Protein AF-A0A836RKN3-F1 (afdb_monomer)

Foldseek 3Di:
DDDDPPPDDPVVVVVVVVVVVVVVCVVVVVVVVVVVVVVVVVVVVVVVVVVVVLQVQVCVVPVDGDPDVVVSVVSVVPPPVVVVVVVQVVLLVVLLVVLVVLCVLLLNVLLLLLLVLLVVLLVLLVVCLVLCPVPVVLNVLSVVLSVLSVCLCPPPVFVLSVQLNVLSVVSVVLSVCVVVDRSVVSNVSNVVSSVSNVVSVVVGPLVVSVVSLVVSLVSLVVSLVVCCPDPVVVVDPSSVSNNVSSVSNVVSSVSNVVDDPVVSVD

Solvent-accessible surface area (backbone atoms only — not comparable to full-atom values): 14639 Å² total; per-residue (Å²): 142,81,88,79,79,78,79,72,57,67,67,58,57,53,52,52,51,53,50,50,53,53,54,50,48,68,58,45,52,61,53,53,50,53,51,50,54,49,50,52,53,51,49,51,51,52,50,51,51,52,50,51,54,41,45,55,53,42,25,74,76,68,77,46,81,79,90,52,70,66,57,44,52,46,53,58,70,66,31,63,66,59,56,49,50,51,49,51,53,50,52,49,52,50,50,50,50,52,55,50,54,59,57,59,35,68,63,56,38,26,55,46,42,32,54,54,26,52,51,49,42,41,50,51,49,58,72,42,45,75,73,28,70,86,38,61,73,58,37,54,52,45,53,53,50,33,51,53,51,52,49,61,61,68,26,84,90,44,51,36,49,39,49,33,50,53,37,50,49,53,45,50,52,46,61,76,48,47,84,82,44,57,66,68,58,45,50,53,49,49,49,54,34,50,54,55,27,59,74,28,55,84,69,38,64,58,68,62,52,49,56,59,43,50,60,52,52,52,52,49,54,52,50,28,56,51,39,63,71,39,79,52,52,82,80,41,67,58,33,60,53,42,49,52,29,49,51,48,28,55,50,22,54,63,48,47,77,74,56,58,68,82,69,76,75,111

Radius of gyration: 33.21 Å; Cα contacts (8 Å, |Δi|>4): 178; chains: 1; bounding box: 82×81×74 Å

Secondary structure (DSSP, 8-state):
---------HHHHHHHHHHHHHHHHHHHHHHHHHHHHHHHHHHHHHHHHHHHHHHHHHHHHHSS----HHHHHHHHHT-HHHHHHHHHHHHHHHHHHHHHHHHT-HHHHHHHHHHHHHHHHHHHHHHTHHHHTT-HHHHHHHHHHHHHHHHHHT-TTSHHHHHHHHHHHHHHHHHHTGGGS-HHHHHHHHHHHHHHHHHHHTT--HHHHHHHHHHHHHHHHHHHHHHHHSGGGGT--HHHHHHHHHHHHHHHHHHHTT--HHHHT-

pLDDT: mean 86.77, std 11.67, range [34.78, 98.38]

Mean predicted aligned error: 13.17 Å

Sequence (266 aa):
MSKSEGQGSILLKLIIIILVIGLVLVIKIPGDIWQEEKSEVEQARSNMMSIYESERFYFRKHQEFTTDPSELIQAIRQDSTLLKKQEIVNKTRKLNFLIGSFLDVPYLKALNSIDVNMKNIVEDLTTNKRNFKRFEDILNEAEDIKLSVNSLIGSSEFPNYTFVALYTDSLKILHRNLGDYTLQLAASRAKWLADTVLSALGDVNIKGLEEAWKTLSQRLGIFVKRVNRSELVNVSSVGDRVKDFKQKVDKAFANISKLNIDQELK

Nearest PDB structures (foldseek):
  3kbu-assembly1_A  TM=1.649E-01  e=1.282E+00  Homo sapiens
  7sqc-assembly1_1X  TM=1.674E-01  e=1.906E+00  Chlamydomonas reinhardtii
  7o3v-assembly1_H  TM=2.297E-01  e=8.039E+00  Escherichia coli
  3ja6-assembly1_I  TM=1.518E-01  e=3.634E+00  Escherichia coli

Structure (mmCIF, N/CA/C/O backbone):
data_AF-A0A836RKN3-F1
#
_entry.id   AF-A0A836RKN3-F1
#
loop_
_atom_site.group_PDB
_atom_site.id
_atom_site.type_symbol
_atom_site.label_atom_id
_atom_site.label_alt_id
_atom_site.label_comp_id
_atom_site.label_asym_id
_atom_site.label_entity_id
_atom_site.label_seq_id
_atom_site.pdbx_PDB_ins_code
_atom_site.Cartn_x
_atom_site.Cartn_y
_atom_site.Cartn_z
_atom_site.occupancy
_atom_site.B_iso_or_equiv
_atom_site.auth_seq_id
_atom_site.auth_comp_id
_atom_site.auth_asym_id
_atom_site.auth_atom_id
_atom_site.pdbx_PDB_model_num
ATOM 1 N N . MET A 1 1 ? -42.657 63.223 -25.848 1.00 42.94 1 MET A N 1
ATOM 2 C CA . MET A 1 1 ? -42.427 62.097 -26.780 1.00 42.94 1 MET A CA 1
ATOM 3 C C . MET A 1 1 ? -41.587 62.592 -27.945 1.00 42.94 1 MET A C 1
ATOM 5 O O . MET A 1 1 ? -42.083 63.422 -28.683 1.00 42.94 1 MET A O 1
ATOM 9 N N . SER A 1 2 ? -40.351 62.114 -28.099 1.00 34.78 2 SER A N 1
ATOM 10 C CA . SER A 1 2 ? -39.834 61.596 -29.378 1.00 34.78 2 SER A CA 1
ATOM 11 C C . SER A 1 2 ? -38.505 60.895 -29.077 1.00 34.78 2 SER A C 1
ATOM 13 O O . SER A 1 2 ? -37.532 61.545 -28.699 1.00 34.78 2 SER A O 1
ATOM 15 N N . LYS A 1 3 ? -38.498 59.562 -29.151 1.00 43.06 3 LYS A N 1
ATOM 16 C CA . LYS A 1 3 ? -37.275 58.763 -29.236 1.00 43.06 3 LYS A CA 1
ATOM 17 C C . LYS A 1 3 ? -36.826 58.852 -30.695 1.00 43.06 3 LYS A C 1
ATOM 19 O O . LYS A 1 3 ? -37.506 58.283 -31.543 1.00 43.06 3 LYS A O 1
ATOM 24 N N . SER A 1 4 ? -35.748 59.570 -30.998 1.00 45.19 4 SER A N 1
ATOM 25 C CA . SER A 1 4 ? -35.068 59.429 -32.288 1.00 45.19 4 SER A CA 1
ATOM 26 C C . SER A 1 4 ? -33.866 58.506 -32.101 1.00 45.19 4 SER A C 1
ATOM 28 O O . SER A 1 4 ? -32.779 58.907 -31.694 1.00 45.19 4 SER A O 1
ATOM 30 N N . GLU A 1 5 ? -34.085 57.220 -32.358 1.00 44.81 5 GLU A N 1
ATOM 31 C CA . GLU A 1 5 ? -32.996 56.288 -32.624 1.00 44.81 5 GLU A CA 1
ATOM 32 C C . GLU A 1 5 ? -32.330 56.723 -33.933 1.00 44.81 5 GLU A C 1
ATOM 34 O O . GLU A 1 5 ? -32.889 56.570 -35.019 1.00 44.81 5 GLU A O 1
ATOM 39 N N . GLY A 1 6 ? -31.144 57.322 -33.832 1.00 49.44 6 GLY A N 1
ATOM 40 C CA . GLY A 1 6 ? -30.304 57.596 -34.990 1.00 49.44 6 GLY A CA 1
ATOM 41 C C . GLY A 1 6 ? -29.881 56.276 -35.628 1.00 49.44 6 GLY A C 1
ATOM 42 O O . GLY A 1 6 ? -28.996 55.589 -35.117 1.00 49.44 6 GLY A O 1
ATOM 43 N N . GLN A 1 7 ? -30.518 55.910 -36.741 1.00 49.53 7 GLN A N 1
ATOM 44 C CA . GLN A 1 7 ? -30.091 54.808 -37.599 1.00 49.53 7 GLN A CA 1
ATOM 45 C C . GLN A 1 7 ? -28.698 55.123 -38.159 1.00 49.53 7 GLN A C 1
ATOM 47 O O . GLN A 1 7 ? -28.545 55.785 -39.183 1.00 49.53 7 GLN A O 1
ATOM 52 N N . GLY A 1 8 ? -27.655 54.667 -37.464 1.00 52.28 8 GLY A N 1
ATOM 53 C CA . GLY A 1 8 ? -26.294 54.686 -37.989 1.00 52.28 8 GLY A CA 1
ATOM 54 C C . GLY A 1 8 ? -26.238 53.878 -39.284 1.00 52.28 8 GLY A C 1
ATOM 55 O O . GLY A 1 8 ? -26.582 52.695 -39.279 1.00 52.28 8 GLY A O 1
ATOM 56 N N . SER A 1 9 ? -25.827 54.529 -40.377 1.00 67.44 9 SER A N 1
ATOM 57 C CA . SER A 1 9 ? -25.744 53.946 -41.719 1.00 67.44 9 SER A CA 1
ATOM 58 C C . SER A 1 9 ? -25.056 52.576 -41.690 1.00 67.44 9 SER A C 1
ATOM 60 O O . SER A 1 9 ? -23.900 52.448 -41.275 1.00 67.44 9 SER A O 1
ATOM 62 N N . ILE A 1 10 ? -25.781 51.545 -42.133 1.00 72.44 10 ILE A N 1
ATOM 63 C CA . ILE A 1 10 ? -25.320 50.147 -42.215 1.00 72.44 10 ILE A CA 1
ATOM 64 C C . ILE A 1 10 ? -24.009 50.047 -43.004 1.00 72.44 10 ILE A C 1
ATOM 66 O O . ILE A 1 10 ? -23.127 49.271 -42.641 1.00 72.44 10 ILE A O 1
ATOM 70 N N . LEU A 1 11 ? -23.849 50.894 -44.023 1.00 73.06 11 LEU A N 1
ATOM 71 C CA . LEU A 1 11 ? -22.663 50.941 -44.873 1.00 73.06 11 LEU A CA 1
ATOM 72 C C . LEU A 1 11 ? -21.402 51.352 -44.089 1.00 73.06 11 LEU A C 1
ATOM 74 O O . LEU A 1 11 ? -20.342 50.756 -44.255 1.00 73.06 11 LEU A O 1
ATOM 78 N N . LEU A 1 12 ? -21.533 52.322 -43.177 1.00 74.31 12 LEU A N 1
ATOM 79 C CA . LEU A 1 12 ? -20.437 52.798 -42.325 1.00 74.31 12 LEU A CA 1
ATOM 80 C C . LEU A 1 12 ? -19.997 51.727 -41.320 1.00 74.31 12 LEU A C 1
ATOM 82 O O . LEU A 1 12 ? -18.802 51.508 -41.139 1.00 74.31 12 LEU A O 1
ATOM 86 N N . LYS A 1 13 ? -20.953 51.006 -40.716 1.00 73.31 13 LYS A N 1
ATOM 87 C CA . LYS A 1 13 ? -20.642 49.879 -39.819 1.00 73.31 13 LYS A CA 1
ATOM 88 C C . LYS A 1 13 ? -19.875 48.771 -40.546 1.00 73.31 13 LYS A C 1
ATOM 90 O O . LYS A 1 13 ? -18.937 48.216 -39.984 1.00 73.31 13 LYS A O 1
ATOM 95 N N . LEU A 1 14 ? -20.239 48.483 -41.795 1.00 75.62 14 LEU A N 1
ATOM 96 C CA . LEU A 1 14 ? -19.615 47.431 -42.599 1.00 75.62 14 LEU A CA 1
ATOM 97 C C . LEU A 1 14 ? -18.174 47.797 -43.004 1.00 75.62 14 LEU A C 1
ATOM 99 O O . LEU A 1 14 ? -17.273 46.970 -42.877 1.00 75.62 14 LEU A O 1
ATOM 103 N N . ILE A 1 15 ? -17.930 49.056 -43.383 1.00 80.94 15 ILE A N 1
ATOM 104 C CA . ILE A 1 15 ? -16.582 49.570 -43.693 1.00 80.94 15 ILE A CA 1
ATOM 105 C C . ILE A 1 15 ? -15.673 49.546 -42.457 1.00 80.94 15 ILE A C 1
ATOM 107 O O . ILE A 1 15 ? -14.520 49.129 -42.555 1.00 80.94 15 ILE A O 1
ATOM 111 N N . ILE A 1 16 ? -16.187 49.940 -41.286 1.00 83.75 16 ILE A N 1
ATOM 112 C CA . ILE A 1 16 ? -15.420 49.900 -40.031 1.00 83.75 16 ILE A CA 1
ATOM 113 C C . ILE A 1 16 ? -15.010 48.460 -39.693 1.00 83.75 16 ILE A C 1
ATOM 115 O O . ILE A 1 16 ? -13.860 48.229 -39.333 1.00 83.75 16 ILE A O 1
ATOM 119 N N . ILE A 1 17 ? -15.906 47.481 -39.859 1.00 81.69 17 ILE A N 1
ATOM 120 C CA . ILE A 1 17 ? -15.592 46.065 -39.607 1.00 81.69 17 ILE A CA 1
ATOM 121 C C . ILE A 1 17 ? -14.491 45.562 -40.552 1.00 81.69 17 ILE A C 1
ATOM 123 O O . ILE A 1 17 ? -13.549 44.917 -40.096 1.00 81.69 17 ILE A O 1
ATOM 127 N N . ILE A 1 18 ? -14.561 45.893 -41.845 1.00 79.62 18 ILE A N 1
ATOM 128 C CA . ILE A 1 18 ? -13.532 45.502 -42.824 1.00 79.62 18 ILE A CA 1
ATOM 129 C C . ILE A 1 18 ? -12.175 46.135 -42.482 1.00 79.62 18 ILE A C 1
ATOM 131 O O . ILE A 1 18 ? -11.154 45.452 -42.533 1.00 79.62 18 ILE A O 1
ATOM 135 N N . LEU A 1 19 ? -12.156 47.409 -42.079 1.00 82.50 19 LEU A N 1
ATOM 136 C CA . LEU A 1 19 ? -10.929 48.095 -41.660 1.00 82.50 19 LEU A CA 1
ATOM 137 C C . LEU A 1 19 ? -10.323 47.480 -40.395 1.00 82.50 19 LEU A C 1
ATOM 139 O O . LEU A 1 19 ? -9.108 47.306 -40.330 1.00 82.50 19 LEU A O 1
ATOM 143 N N . VAL A 1 20 ? -11.149 47.103 -39.415 1.00 83.31 20 VAL A N 1
ATOM 144 C CA . VAL A 1 20 ? -10.683 46.418 -38.199 1.00 83.31 20 VAL A CA 1
ATOM 145 C C . VAL A 1 20 ? -10.095 45.048 -38.539 1.00 83.31 20 VAL A C 1
ATOM 147 O O . VAL A 1 20 ? -9.021 44.716 -38.047 1.00 83.31 20 VAL A O 1
ATOM 150 N N . ILE A 1 21 ? -10.738 44.273 -39.418 1.00 80.88 21 ILE A N 1
ATOM 151 C CA . ILE A 1 21 ? -10.210 42.975 -39.872 1.00 80.88 21 ILE A CA 1
ATOM 152 C C . ILE A 1 21 ? -8.877 43.158 -40.610 1.00 80.88 21 ILE A C 1
ATOM 154 O O . ILE A 1 21 ? -7.922 42.436 -40.327 1.00 80.88 21 ILE A O 1
ATOM 158 N N . GLY A 1 22 ? -8.783 44.147 -41.505 1.00 78.62 22 GLY A N 1
ATOM 159 C CA . GLY A 1 22 ? -7.540 44.473 -42.207 1.00 78.62 22 GLY A CA 1
ATOM 160 C C . GLY A 1 22 ? -6.410 44.854 -41.248 1.00 78.62 22 GLY A C 1
ATOM 161 O O . GLY A 1 22 ? -5.293 44.362 -41.384 1.00 78.62 22 GLY A O 1
ATOM 162 N N . LEU A 1 23 ? -6.710 45.658 -40.227 1.00 83.81 23 LEU A N 1
ATOM 163 C CA . LEU A 1 23 ? -5.736 46.077 -39.220 1.00 83.81 23 LEU A CA 1
ATOM 164 C C . LEU A 1 23 ? -5.266 44.905 -38.343 1.00 83.81 23 LEU A C 1
ATOM 166 O O . LEU A 1 23 ? -4.076 44.790 -38.061 1.00 83.81 23 LEU A O 1
ATOM 170 N N . VAL A 1 24 ? -6.171 43.993 -37.973 1.00 78.38 24 VAL A N 1
ATOM 171 C CA . VAL A 1 24 ? -5.819 42.762 -37.245 1.00 78.38 24 VAL A CA 1
ATOM 172 C C . VAL A 1 24 ? -4.911 41.860 -38.088 1.00 78.38 24 VAL A C 1
ATOM 174 O O . VAL A 1 24 ? -3.921 41.349 -37.567 1.00 78.38 24 VAL A O 1
ATOM 177 N N . LEU A 1 25 ? -5.196 41.689 -39.383 1.00 75.69 25 LEU A N 1
ATOM 178 C CA . LEU A 1 25 ? -4.376 40.860 -40.276 1.00 75.69 25 LEU A CA 1
ATOM 179 C C . LEU A 1 25 ? -2.964 41.426 -40.470 1.00 75.69 25 LEU A C 1
ATOM 181 O O . LEU A 1 25 ? -1.998 40.669 -40.404 1.00 75.69 25 LEU A O 1
ATOM 185 N N . VAL A 1 26 ? -2.833 42.745 -40.645 1.00 86.56 26 VAL A N 1
ATOM 186 C CA . VAL A 1 26 ? -1.531 43.416 -40.823 1.00 86.56 26 VAL A CA 1
ATOM 187 C C . VAL A 1 26 ? -0.636 43.275 -39.591 1.00 86.56 26 VAL A C 1
ATOM 189 O O . VAL A 1 26 ? 0.580 43.209 -39.733 1.00 86.56 26 VAL A O 1
ATOM 192 N N . ILE A 1 27 ? -1.212 43.195 -38.390 1.00 79.25 27 ILE A N 1
ATOM 193 C CA . ILE A 1 27 ? -0.444 42.996 -37.153 1.00 79.25 27 ILE A CA 1
ATOM 194 C C . ILE A 1 27 ? -0.122 41.513 -36.933 1.00 79.25 27 ILE A C 1
ATOM 196 O O . ILE A 1 27 ? 0.981 41.179 -36.504 1.00 79.25 27 ILE A O 1
ATOM 200 N N . LYS A 1 28 ? -1.074 40.617 -37.213 1.00 77.06 28 LYS A N 1
ATOM 201 C CA . LYS A 1 28 ? -0.946 39.200 -36.863 1.00 77.06 28 LYS A CA 1
ATOM 202 C C . LYS A 1 28 ? -0.040 38.421 -37.819 1.00 77.06 28 LYS A C 1
ATOM 204 O O . LYS A 1 28 ? 0.794 37.656 -37.353 1.00 77.06 28 LYS A O 1
ATOM 209 N N . ILE A 1 29 ? -0.152 38.653 -39.130 1.00 77.19 29 ILE A N 1
ATOM 210 C CA . ILE A 1 29 ? 0.603 37.892 -40.142 1.00 77.19 29 ILE A CA 1
ATOM 211 C C . ILE A 1 29 ? 2.128 38.023 -39.950 1.00 77.19 29 ILE A C 1
ATOM 213 O O . ILE A 1 29 ? 2.790 36.990 -39.902 1.00 77.19 29 ILE A O 1
ATOM 217 N N . PRO A 1 30 ? 2.716 39.224 -39.766 1.00 78.06 30 PRO A N 1
ATOM 218 C CA . PRO A 1 30 ? 4.153 39.338 -39.506 1.00 78.06 30 PRO A CA 1
ATOM 219 C C . PRO A 1 30 ? 4.579 38.669 -38.193 1.00 78.06 30 PRO A C 1
ATOM 221 O O . PRO A 1 30 ? 5.665 38.106 -38.114 1.00 78.06 30 PRO A O 1
ATOM 224 N N . GLY A 1 31 ? 3.717 38.711 -37.169 1.00 76.69 31 GLY A N 1
ATOM 225 C CA . GLY A 1 31 ? 3.971 38.058 -35.886 1.00 76.69 31 GLY A CA 1
ATOM 226 C C . GLY A 1 31 ? 4.026 36.534 -35.997 1.00 76.69 31 GLY A C 1
ATOM 227 O O . GLY A 1 31 ? 4.919 35.923 -35.413 1.00 76.69 31 GLY A O 1
ATOM 228 N N . ASP A 1 32 ? 3.115 35.943 -36.770 1.00 76.06 32 ASP A N 1
ATOM 229 C CA . ASP A 1 32 ? 3.083 34.500 -37.024 1.00 76.06 32 ASP A CA 1
ATOM 230 C C . ASP A 1 32 ? 4.307 34.072 -37.868 1.00 76.06 32 ASP A C 1
ATOM 232 O O . ASP A 1 32 ? 4.987 33.113 -37.508 1.00 76.06 32 ASP A O 1
ATOM 236 N N . ILE A 1 33 ? 4.683 34.854 -38.893 1.00 81.56 33 ILE A N 1
ATOM 237 C CA . ILE A 1 33 ? 5.886 34.606 -39.716 1.00 81.56 33 ILE A CA 1
ATOM 238 C C . ILE A 1 33 ? 7.165 34.622 -38.864 1.00 81.56 33 ILE A C 1
ATOM 240 O O . ILE A 1 33 ? 7.990 33.719 -38.970 1.00 81.56 33 ILE A O 1
ATOM 244 N N . TRP A 1 34 ? 7.337 35.605 -37.975 1.00 82.00 34 TRP A N 1
ATOM 245 C CA . TRP A 1 34 ? 8.524 35.663 -37.111 1.00 82.00 34 TRP A CA 1
ATOM 246 C C . TRP A 1 34 ? 8.591 34.520 -36.096 1.00 82.00 34 TRP A C 1
ATOM 248 O O . TRP A 1 34 ? 9.683 34.120 -35.687 1.00 82.00 34 TRP A O 1
ATOM 258 N N . GLN A 1 35 ? 7.443 34.000 -35.656 1.00 80.69 35 GLN A N 1
ATOM 259 C CA . GLN A 1 35 ? 7.405 32.830 -34.781 1.00 80.69 35 GLN A CA 1
ATOM 260 C C . GLN A 1 35 ? 7.799 31.558 -35.530 1.00 80.69 35 GLN A C 1
ATOM 262 O O . GLN A 1 35 ? 8.577 30.769 -34.991 1.00 80.69 35 GLN A O 1
ATOM 267 N N . GLU A 1 36 ? 7.321 31.389 -36.763 1.00 80.38 36 GLU A N 1
ATOM 268 C CA . GLU A 1 36 ? 7.721 30.280 -37.632 1.00 80.38 36 GLU A CA 1
ATOM 269 C C . GLU A 1 36 ? 9.220 30.336 -37.943 1.00 80.38 36 GLU A C 1
ATOM 271 O O . GLU A 1 36 ? 9.922 29.367 -37.662 1.00 80.38 36 GLU A O 1
ATOM 276 N N . GLU A 1 37 ? 9.751 31.486 -38.373 1.00 78.75 37 GLU A N 1
ATOM 277 C CA . GLU A 1 37 ? 11.192 31.658 -38.622 1.00 78.75 37 GLU A CA 1
ATOM 278 C C . GLU A 1 37 ? 12.030 31.345 -37.378 1.00 78.75 37 GLU A C 1
ATOM 280 O O . GLU A 1 37 ? 13.061 30.672 -37.451 1.00 78.75 37 GLU A O 1
ATOM 285 N N . LYS A 1 38 ? 11.590 31.799 -36.199 1.00 85.19 38 LYS A N 1
ATOM 286 C CA . LYS A 1 38 ? 12.288 31.498 -34.948 1.00 85.19 38 LYS A CA 1
ATOM 287 C C . LYS A 1 38 ? 12.272 30.000 -34.644 1.00 85.19 38 LYS A C 1
ATOM 289 O O . LYS A 1 38 ? 13.307 29.461 -34.249 1.00 85.19 38 LYS A O 1
ATOM 294 N N . SER A 1 39 ? 11.136 29.336 -34.844 1.00 81.56 39 SER A N 1
ATOM 295 C CA . SER A 1 39 ? 11.013 27.887 -34.668 1.00 81.56 39 SER A CA 1
ATOM 296 C C . SER A 1 39 ? 11.909 27.123 -35.644 1.00 81.56 39 SER A C 1
ATOM 298 O O . SER A 1 39 ? 12.586 26.179 -35.240 1.00 81.56 39 SER A O 1
ATOM 300 N N . GLU A 1 40 ? 11.966 27.539 -36.909 1.00 81.81 40 GLU A N 1
ATOM 301 C CA . GLU A 1 40 ? 12.839 26.933 -37.917 1.00 81.81 40 GLU A CA 1
ATOM 302 C C . GLU A 1 40 ? 14.317 27.107 -37.564 1.00 81.81 40 GLU A C 1
ATOM 304 O O . GLU A 1 40 ? 15.091 26.154 -37.648 1.00 81.81 40 GLU A O 1
ATOM 309 N N . VAL A 1 41 ? 14.720 28.292 -37.097 1.00 86.44 41 VAL A N 1
ATOM 310 C CA . VAL A 1 41 ? 16.096 28.552 -36.650 1.00 86.44 41 VAL A CA 1
ATOM 311 C C . VAL A 1 41 ? 16.450 27.713 -35.421 1.00 86.44 41 VAL A C 1
ATOM 313 O O . VAL A 1 41 ? 17.553 27.165 -35.346 1.00 86.44 41 VAL A O 1
ATOM 316 N N . GLU A 1 42 ? 15.546 27.589 -34.449 1.00 82.94 42 GLU A N 1
ATOM 317 C CA . GLU A 1 42 ? 15.749 26.737 -33.273 1.00 82.94 42 GLU A CA 1
ATOM 318 C C . GLU A 1 42 ? 15.862 25.259 -33.663 1.00 82.94 42 GLU A C 1
ATOM 320 O O . GLU A 1 42 ? 16.776 24.566 -33.204 1.00 82.94 42 GLU A O 1
ATOM 325 N N . GLN A 1 43 ? 15.008 24.792 -34.572 1.00 78.75 43 GLN A N 1
ATOM 326 C CA . GLN A 1 43 ? 15.059 23.431 -35.092 1.00 78.75 43 GLN A CA 1
ATOM 327 C C . GLN A 1 43 ? 16.342 23.176 -35.891 1.00 78.75 43 GLN A C 1
ATOM 329 O O . GLN A 1 43 ? 16.999 22.157 -35.683 1.00 78.75 43 GLN A O 1
ATOM 334 N N . ALA A 1 44 ? 16.765 24.114 -36.740 1.00 78.56 44 ALA A N 1
ATOM 335 C CA . ALA A 1 44 ? 18.018 24.024 -37.486 1.00 78.56 44 ALA A CA 1
ATOM 336 C C . ALA A 1 44 ? 19.231 23.948 -36.547 1.00 78.56 44 ALA A C 1
ATOM 338 O O . ALA A 1 44 ? 20.117 23.113 -36.742 1.00 78.56 44 ALA A O 1
ATOM 339 N N . ARG A 1 45 ? 19.250 24.754 -35.476 1.00 81.44 45 ARG A N 1
ATOM 340 C CA . ARG A 1 45 ? 20.291 24.689 -34.434 1.00 81.44 45 ARG A CA 1
ATOM 341 C C . ARG A 1 45 ? 20.288 23.347 -33.707 1.00 81.44 45 ARG A C 1
ATOM 343 O O . ARG A 1 45 ? 21.356 22.778 -33.491 1.00 81.44 45 ARG A O 1
ATOM 350 N N . SER A 1 46 ? 19.113 22.829 -33.355 1.00 77.62 46 SER A N 1
ATOM 351 C CA . SER A 1 46 ? 18.968 21.523 -32.700 1.00 77.62 46 SER A CA 1
ATOM 352 C C . SER A 1 46 ? 19.451 20.374 -33.592 1.00 77.62 46 SER A C 1
ATOM 354 O O . SER A 1 46 ? 20.200 19.501 -33.142 1.00 77.62 46 SER A O 1
ATOM 356 N N . ASN A 1 47 ? 19.106 20.416 -34.879 1.00 74.56 47 ASN A N 1
ATOM 357 C CA . ASN A 1 47 ? 19.561 19.446 -35.870 1.00 74.56 47 ASN A CA 1
ATOM 358 C C . ASN A 1 47 ? 21.085 19.498 -36.032 1.00 74.56 47 ASN A C 1
ATOM 360 O O . ASN A 1 47 ? 21.739 18.459 -35.999 1.00 74.56 47 ASN A O 1
ATOM 364 N N . MET A 1 48 ? 21.665 20.698 -36.130 1.00 80.06 48 MET A N 1
ATOM 365 C CA . MET A 1 48 ? 23.114 20.866 -36.253 1.00 80.06 48 MET A CA 1
ATOM 366 C C . MET A 1 48 ? 23.861 20.371 -35.009 1.00 80.06 48 MET A C 1
ATOM 368 O O . MET A 1 48 ? 24.892 19.716 -35.135 1.00 80.06 48 MET A O 1
ATOM 372 N N . MET A 1 49 ? 23.316 20.606 -33.811 1.00 76.25 49 MET A N 1
ATOM 373 C CA . MET A 1 49 ? 23.866 20.055 -32.568 1.00 76.25 49 MET A CA 1
ATOM 374 C C . MET A 1 49 ? 23.821 18.522 -32.559 1.00 76.25 49 MET A C 1
ATOM 376 O O . MET A 1 49 ? 24.801 17.876 -32.197 1.00 76.25 49 MET A O 1
ATOM 380 N N . SER A 1 50 ? 22.713 17.935 -33.014 1.00 75.88 50 SER A N 1
ATOM 381 C CA . SER A 1 50 ? 22.555 16.478 -33.101 1.00 75.88 50 SER A CA 1
ATOM 382 C C . SER A 1 50 ? 23.549 15.850 -34.086 1.00 75.88 50 SER A C 1
ATOM 384 O O . SER A 1 50 ? 24.130 14.803 -33.795 1.00 75.88 50 SER A O 1
ATOM 386 N N . ILE A 1 51 ? 23.790 16.501 -35.231 1.00 82.44 51 ILE A N 1
ATOM 387 C CA . ILE A 1 51 ? 24.813 16.088 -36.205 1.00 82.44 51 ILE A CA 1
ATOM 388 C C . ILE A 1 51 ? 26.205 16.191 -35.579 1.00 82.44 51 ILE A C 1
ATOM 390 O O . ILE A 1 51 ? 26.952 15.219 -35.612 1.00 82.44 51 ILE A O 1
ATOM 394 N N . TYR A 1 52 ? 26.525 17.312 -34.930 1.00 83.25 52 TYR A N 1
ATOM 395 C CA . TYR A 1 52 ? 27.816 17.511 -34.270 1.00 83.25 52 TYR A CA 1
ATOM 396 C C . TYR A 1 52 ? 28.100 16.451 -33.193 1.00 83.25 52 TYR A C 1
ATOM 398 O O . TYR A 1 52 ? 29.201 15.905 -33.119 1.00 83.25 52 TYR A O 1
ATOM 406 N N . GLU A 1 53 ? 27.114 16.118 -32.357 1.00 79.44 53 GLU A N 1
ATOM 407 C CA . GLU A 1 53 ? 27.258 15.051 -31.361 1.00 79.44 53 GLU A CA 1
ATOM 408 C C . GLU A 1 53 ? 27.454 13.677 -32.013 1.00 79.44 53 GLU A C 1
ATOM 410 O O . GLU A 1 53 ? 28.284 12.888 -31.547 1.00 79.44 53 GLU A O 1
ATOM 415 N N . SER A 1 54 ? 26.743 13.417 -33.112 1.00 81.25 54 SER A N 1
ATOM 416 C CA . SER A 1 54 ? 26.862 12.189 -33.906 1.00 81.25 54 SER A CA 1
ATOM 417 C C . SER A 1 54 ? 28.249 12.050 -34.537 1.00 81.25 54 SER A C 1
ATOM 419 O O . SER A 1 54 ? 28.882 11.002 -34.416 1.00 81.25 54 SER A O 1
ATOM 421 N N . GLU A 1 55 ? 28.770 13.117 -35.142 1.00 82.06 55 GLU A N 1
ATOM 422 C CA . GLU A 1 55 ? 30.119 13.173 -35.713 1.00 82.06 55 GLU A CA 1
ATOM 423 C C . GLU A 1 55 ? 31.193 13.029 -34.641 1.00 82.06 55 GLU A C 1
ATOM 425 O O . GLU A 1 55 ? 32.142 12.265 -34.800 1.00 8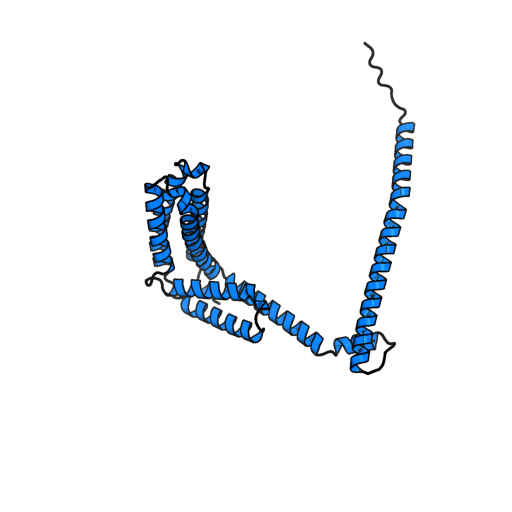2.06 55 GLU A O 1
ATOM 430 N N . ARG A 1 56 ? 31.033 13.705 -33.499 1.00 82.56 56 ARG A N 1
ATOM 431 C CA . ARG A 1 56 ? 31.952 13.574 -32.364 1.00 82.56 56 ARG A CA 1
ATOM 432 C C . ARG A 1 56 ? 31.986 12.142 -31.835 1.00 82.56 56 ARG A C 1
ATOM 434 O O . ARG A 1 56 ? 33.044 11.664 -31.421 1.00 82.56 56 ARG A O 1
ATOM 441 N N . PHE A 1 57 ? 30.841 11.464 -31.813 1.00 79.19 57 PHE A N 1
ATOM 442 C CA . PHE A 1 57 ? 30.754 10.055 -31.446 1.00 79.19 57 PHE A CA 1
ATOM 443 C C . PHE A 1 57 ? 31.464 9.158 -32.472 1.00 79.19 57 PHE A C 1
ATOM 445 O O . PHE A 1 57 ? 32.284 8.326 -32.081 1.00 79.19 57 PHE A O 1
ATOM 452 N N . TYR A 1 58 ? 31.214 9.372 -33.766 1.00 82.69 58 TYR A N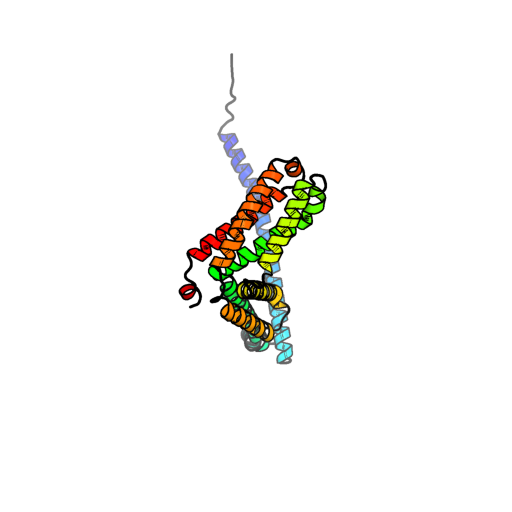 1
ATOM 453 C CA . TYR A 1 58 ? 31.871 8.654 -34.862 1.00 82.69 58 TYR A CA 1
ATOM 454 C C . TYR A 1 58 ? 33.397 8.819 -34.815 1.00 82.69 58 TYR A C 1
ATOM 456 O O . TYR A 1 58 ? 34.131 7.829 -34.782 1.00 82.69 58 TYR A O 1
ATOM 464 N N . PHE A 1 59 ? 33.872 10.058 -34.665 1.00 85.62 59 PHE A N 1
ATOM 465 C CA . PHE A 1 59 ? 35.291 10.396 -34.558 1.00 85.62 59 PHE A CA 1
ATOM 466 C C . PHE A 1 59 ? 35.972 9.689 -33.385 1.00 85.62 59 PHE A C 1
ATOM 468 O O . PHE A 1 59 ? 37.080 9.183 -33.517 1.00 85.62 59 PHE A O 1
ATOM 475 N N . ARG A 1 60 ? 35.312 9.567 -32.225 1.00 81.81 60 ARG A N 1
ATOM 476 C CA . ARG A 1 60 ? 35.885 8.816 -31.091 1.00 81.81 60 ARG A CA 1
ATOM 477 C C . ARG A 1 60 ? 36.142 7.346 -31.425 1.00 81.81 60 ARG A C 1
ATOM 479 O O . ARG A 1 60 ? 37.102 6.778 -30.908 1.00 81.81 60 ARG A O 1
ATOM 486 N N . LYS A 1 61 ? 35.291 6.737 -32.253 1.00 80.62 61 LYS A N 1
ATOM 487 C CA . LYS A 1 61 ? 35.350 5.313 -32.601 1.00 80.62 61 LYS A CA 1
ATOM 488 C C . LYS A 1 61 ? 36.296 5.033 -33.771 1.00 80.62 61 LYS A C 1
ATOM 490 O O . LYS A 1 61 ? 36.979 4.014 -33.749 1.00 80.62 61 LYS A O 1
ATOM 495 N N . HIS A 1 62 ? 36.335 5.919 -34.762 1.00 85.44 62 HIS A N 1
ATOM 496 C CA . HIS A 1 62 ? 37.051 5.702 -36.024 1.00 85.44 62 HIS A CA 1
ATOM 497 C C . HIS A 1 62 ? 38.255 6.634 -36.228 1.00 85.44 62 HIS A C 1
ATOM 499 O O . HIS A 1 62 ? 39.033 6.418 -37.145 1.00 85.44 62 HIS A O 1
ATOM 505 N N . GLN A 1 63 ? 38.468 7.601 -35.326 1.00 88.12 63 GLN A N 1
ATOM 506 C CA . GLN A 1 63 ? 39.545 8.607 -35.374 1.00 88.12 63 GLN A CA 1
ATOM 507 C C . GLN A 1 63 ? 39.528 9.485 -36.640 1.00 88.12 63 GLN A C 1
ATOM 509 O O . GLN A 1 63 ? 40.502 10.169 -36.940 1.00 88.12 63 GLN A O 1
ATOM 514 N N . GLU A 1 64 ? 38.400 9.512 -37.349 1.00 89.19 64 GLU A N 1
ATOM 515 C CA . GLU A 1 64 ? 38.155 10.313 -38.547 1.00 89.19 64 GLU A CA 1
ATOM 516 C C . GLU A 1 64 ? 36.703 10.811 -38.575 1.00 89.19 64 GLU A C 1
ATOM 518 O O . GLU A 1 64 ? 35.845 10.284 -37.863 1.00 89.19 64 GLU A O 1
ATOM 523 N N . PHE A 1 65 ? 36.429 11.852 -39.363 1.00 87.12 65 PHE A N 1
ATOM 524 C CA . PHE A 1 65 ? 35.070 12.349 -39.593 1.00 87.12 65 PHE A CA 1
ATOM 525 C C . PHE A 1 65 ? 34.489 11.697 -40.849 1.00 87.12 65 PHE A C 1
ATOM 527 O O . PHE A 1 65 ? 35.201 11.534 -41.837 1.00 87.12 65 PHE A O 1
ATOM 534 N N . THR A 1 66 ? 33.198 11.367 -40.824 1.00 87.00 66 THR A N 1
ATOM 535 C CA . THR A 1 66 ? 32.470 10.923 -42.018 1.00 87.00 66 THR A CA 1
ATOM 536 C C . THR A 1 66 ? 31.625 12.061 -42.580 1.00 87.00 66 THR A C 1
ATOM 538 O O . THR A 1 66 ? 31.173 12.935 -41.845 1.00 87.00 66 THR A O 1
ATOM 541 N N . THR A 1 67 ? 31.420 12.038 -43.894 1.00 84.25 67 THR A N 1
ATOM 542 C CA . THR A 1 67 ? 30.504 12.942 -44.604 1.00 84.25 67 THR A CA 1
ATOM 543 C C . THR A 1 67 ? 29.204 12.247 -45.007 1.00 84.25 67 THR A C 1
ATOM 545 O O . THR A 1 67 ? 28.292 12.921 -45.483 1.00 84.25 67 THR A O 1
ATOM 548 N N . ASP A 1 68 ? 29.096 10.926 -44.804 1.00 85.69 68 ASP A N 1
ATOM 549 C CA . ASP A 1 68 ? 27.890 10.153 -45.093 1.00 85.69 68 ASP A CA 1
ATOM 550 C C . ASP A 1 68 ? 26.997 10.061 -43.838 1.00 85.69 68 ASP A C 1
ATOM 552 O O . ASP A 1 68 ? 27.355 9.408 -42.849 1.00 85.69 68 ASP A O 1
ATOM 556 N N . PRO A 1 69 ? 25.789 10.656 -43.857 1.00 80.19 69 PRO A N 1
ATOM 557 C CA . PRO A 1 69 ? 24.827 10.528 -42.765 1.00 80.19 69 PRO A CA 1
ATOM 558 C C . PRO A 1 69 ? 24.451 9.073 -42.446 1.00 80.19 69 PRO A C 1
ATOM 560 O O . PRO A 1 69 ? 24.103 8.753 -41.305 1.00 80.19 69 PRO A O 1
ATOM 563 N N . SER A 1 70 ? 24.519 8.177 -43.434 1.00 82.62 70 SER A N 1
ATOM 564 C CA . SER A 1 70 ? 24.206 6.755 -43.271 1.00 82.62 70 SER A CA 1
ATOM 565 C C . SER A 1 70 ? 25.211 6.067 -42.351 1.00 82.62 70 SER A C 1
ATOM 567 O O . SER A 1 70 ? 24.811 5.275 -41.496 1.00 82.62 70 SER A O 1
ATOM 569 N N . GLU A 1 71 ? 26.494 6.417 -42.466 1.00 81.62 71 GLU A N 1
ATOM 570 C CA . GLU A 1 71 ? 27.573 5.904 -41.617 1.00 81.62 71 GLU A CA 1
ATOM 571 C C . GLU A 1 71 ? 27.458 6.422 -40.180 1.00 81.62 71 GLU A C 1
ATOM 573 O O . GLU A 1 71 ? 27.634 5.646 -39.239 1.00 81.62 71 GLU A O 1
ATOM 578 N N . LEU A 1 72 ? 27.062 7.687 -39.983 1.00 81.12 72 LEU A N 1
ATOM 579 C CA . LEU A 1 72 ? 26.760 8.233 -38.650 1.00 81.12 72 LEU A CA 1
ATOM 580 C C . LEU A 1 72 ? 25.625 7.455 -37.978 1.00 81.12 72 LEU A C 1
ATOM 582 O O . LEU A 1 72 ? 25.760 6.989 -36.843 1.00 81.12 72 LEU A O 1
ATOM 586 N N . ILE A 1 73 ? 24.514 7.262 -38.694 1.00 78.06 73 ILE A N 1
ATOM 587 C CA . ILE A 1 73 ? 23.361 6.511 -38.190 1.00 78.06 73 ILE A CA 1
ATOM 588 C C . ILE A 1 73 ? 23.754 5.057 -37.914 1.00 78.06 73 ILE A C 1
ATOM 590 O O . ILE A 1 73 ? 23.342 4.493 -36.899 1.00 78.06 73 ILE A O 1
ATOM 594 N N . GLN A 1 74 ? 24.557 4.439 -38.780 1.00 78.38 74 GLN A N 1
ATOM 595 C CA . GLN A 1 74 ? 25.015 3.068 -38.593 1.00 78.38 74 GLN A CA 1
ATOM 596 C C . GLN A 1 74 ? 25.959 2.948 -37.393 1.00 78.38 74 GLN A C 1
ATOM 598 O O . GLN A 1 74 ? 25.784 2.030 -36.596 1.00 78.38 74 GLN A O 1
ATOM 603 N N . ALA A 1 75 ? 26.891 3.881 -37.194 1.00 74.06 75 ALA A N 1
ATOM 604 C CA . ALA A 1 75 ? 27.796 3.893 -36.048 1.00 74.06 75 ALA A CA 1
ATOM 605 C C . ALA A 1 75 ? 27.044 4.053 -34.720 1.00 74.06 75 ALA A C 1
ATOM 607 O O . ALA A 1 75 ? 27.363 3.350 -33.758 1.00 74.06 75 ALA A O 1
ATOM 608 N N . ILE A 1 76 ? 26.014 4.906 -34.690 1.00 71.25 76 ILE A N 1
ATOM 609 C CA . ILE A 1 76 ? 25.106 5.074 -33.545 1.00 71.25 76 ILE A CA 1
ATOM 610 C C . ILE A 1 76 ? 24.280 3.802 -33.316 1.00 71.25 76 ILE A C 1
ATOM 612 O O . ILE A 1 76 ? 24.172 3.327 -32.188 1.00 71.25 76 ILE A O 1
ATOM 616 N N . ARG A 1 77 ? 23.724 3.202 -34.377 1.00 68.38 77 ARG A N 1
ATOM 617 C CA . ARG A 1 77 ? 22.945 1.950 -34.293 1.00 68.38 77 ARG A CA 1
ATOM 618 C C . ARG A 1 77 ? 23.792 0.750 -33.876 1.00 68.38 77 ARG A C 1
ATOM 620 O O . ARG A 1 77 ? 23.289 -0.144 -33.206 1.00 68.38 77 ARG A O 1
ATOM 627 N N . GLN A 1 78 ? 25.059 0.717 -34.270 1.00 69.62 78 GLN A N 1
ATOM 628 C CA . GLN A 1 78 ? 26.025 -0.315 -33.894 1.00 69.62 78 GLN A CA 1
ATOM 629 C C . GLN A 1 78 ? 26.619 -0.085 -32.502 1.00 69.62 78 GLN A C 1
ATOM 631 O O . GLN A 1 78 ? 27.355 -0.946 -32.009 1.00 69.62 78 GLN A O 1
ATOM 636 N N . ASP A 1 79 ? 26.336 1.049 -31.854 1.00 67.25 79 ASP A N 1
ATOM 637 C CA . ASP A 1 79 ? 26.752 1.262 -30.479 1.00 67.25 79 ASP A CA 1
ATOM 638 C C . ASP A 1 79 ? 25.957 0.340 -29.551 1.00 67.25 79 ASP A C 1
ATOM 640 O O . ASP A 1 79 ? 24.842 0.624 -29.100 1.00 67.25 79 ASP A O 1
ATOM 644 N N . SER A 1 80 ? 26.583 -0.791 -29.231 1.00 61.66 80 SER A N 1
ATOM 645 C CA . SER A 1 80 ? 26.052 -1.753 -28.275 1.00 61.66 80 SER A CA 1
ATOM 646 C C . SER A 1 80 ? 25.736 -1.113 -26.920 1.00 61.66 80 SER A C 1
ATOM 648 O O . SER A 1 80 ? 24.905 -1.648 -26.196 1.00 61.66 80 SER A O 1
ATOM 650 N N . THR A 1 81 ? 26.345 0.024 -26.559 1.00 66.56 81 THR A N 1
ATOM 651 C CA . THR A 1 81 ? 26.071 0.700 -25.286 1.00 66.56 81 THR A CA 1
ATOM 652 C C . THR A 1 81 ? 24.743 1.455 -25.295 1.00 66.56 81 THR A C 1
ATOM 654 O O . THR A 1 81 ? 24.025 1.387 -24.298 1.00 66.56 81 THR A O 1
ATOM 657 N N . LEU A 1 82 ? 24.359 2.100 -26.403 1.00 65.94 82 LEU A N 1
ATOM 658 C CA . LEU A 1 82 ? 23.048 2.743 -26.550 1.00 65.94 82 LEU A CA 1
ATOM 659 C C . LEU A 1 82 ? 21.926 1.706 -26.603 1.00 65.94 82 LEU A C 1
ATOM 661 O O . LEU A 1 82 ? 20.945 1.832 -25.866 1.00 65.94 82 LEU A O 1
ATOM 665 N N . LEU A 1 83 ? 22.112 0.633 -27.376 1.00 69.25 83 LEU A N 1
ATOM 666 C CA . LEU A 1 83 ? 21.163 -0.483 -27.420 1.00 69.25 83 LEU A CA 1
ATOM 667 C C . LEU A 1 83 ? 21.010 -1.153 -26.046 1.00 69.25 83 LEU A C 1
ATOM 669 O O . LEU A 1 83 ? 19.887 -1.366 -25.593 1.00 69.25 83 LEU A O 1
ATOM 673 N N . LYS A 1 84 ? 22.115 -1.406 -25.327 1.00 68.88 84 LYS A N 1
ATOM 674 C CA . LYS A 1 84 ? 22.081 -1.955 -23.957 1.00 68.88 84 LYS A CA 1
ATOM 675 C C . LYS A 1 84 ? 21.421 -0.999 -22.965 1.00 68.88 84 LYS A C 1
ATOM 677 O O . LYS A 1 84 ? 20.663 -1.451 -22.112 1.00 68.88 84 LYS A O 1
ATOM 682 N N . LYS A 1 85 ? 21.663 0.313 -23.060 1.00 74.31 85 LYS A N 1
ATOM 683 C CA . LYS A 1 85 ? 20.984 1.317 -22.220 1.00 74.31 85 LYS A CA 1
ATOM 684 C C . LYS A 1 85 ? 19.479 1.312 -22.469 1.00 74.31 85 LYS A C 1
ATOM 686 O O . LYS A 1 85 ? 18.712 1.281 -21.511 1.00 74.31 85 LYS A O 1
ATOM 691 N N . GLN A 1 86 ? 19.055 1.291 -23.731 1.00 77.31 86 GLN A N 1
ATOM 692 C CA . GLN A 1 86 ? 17.641 1.216 -24.089 1.00 77.31 86 GLN A CA 1
ATOM 693 C C . GLN A 1 86 ? 17.008 -0.100 -23.614 1.00 77.31 86 GLN A C 1
ATOM 695 O O . GLN A 1 86 ? 15.905 -0.090 -23.073 1.00 77.31 86 GLN A O 1
ATOM 700 N N . GLU A 1 87 ? 17.719 -1.222 -23.737 1.00 79.00 87 GLU A N 1
ATOM 701 C CA . GLU A 1 87 ? 17.280 -2.518 -23.219 1.00 79.00 87 GLU A CA 1
ATOM 702 C C . GLU A 1 87 ? 17.119 -2.500 -21.691 1.00 79.00 87 GLU A C 1
ATOM 704 O O . GLU A 1 87 ? 16.103 -2.973 -21.180 1.00 79.00 87 GLU A O 1
ATOM 709 N N . ILE A 1 88 ? 18.070 -1.910 -20.957 1.00 77.44 88 ILE A N 1
ATOM 710 C CA . ILE A 1 88 ? 17.978 -1.732 -19.501 1.00 77.44 88 ILE A CA 1
ATOM 711 C C . ILE A 1 88 ? 16.756 -0.882 -19.155 1.00 77.44 88 ILE A C 1
ATOM 713 O O . ILE A 1 88 ? 15.951 -1.308 -18.335 1.00 77.44 88 ILE A O 1
ATOM 717 N N . VAL A 1 89 ? 16.560 0.264 -19.814 1.00 85.69 89 VAL A N 1
ATOM 718 C CA . VAL A 1 89 ? 15.383 1.124 -19.596 1.00 85.69 89 VAL A CA 1
ATOM 719 C C . VAL A 1 89 ? 14.085 0.357 -19.853 1.00 85.69 89 VAL A C 1
ATOM 721 O O . VAL A 1 89 ? 13.158 0.427 -19.044 1.00 85.69 89 VAL A O 1
ATOM 724 N N . ASN A 1 90 ? 14.014 -0.417 -20.936 1.00 87.88 90 ASN A N 1
ATOM 725 C CA . ASN A 1 90 ? 12.842 -1.227 -21.263 1.00 87.88 90 ASN A CA 1
ATOM 726 C C . ASN A 1 90 ? 12.579 -2.307 -20.204 1.00 87.88 90 ASN A C 1
ATOM 728 O O . ASN A 1 90 ? 11.437 -2.478 -19.775 1.00 87.88 90 ASN A O 1
ATOM 732 N N . LYS A 1 91 ? 13.618 -3.007 -19.735 1.00 88.25 91 LYS A N 1
ATOM 733 C CA . LYS A 1 91 ? 13.494 -4.007 -18.663 1.00 88.25 91 LYS A CA 1
ATOM 734 C C . LYS A 1 91 ? 13.091 -3.373 -17.332 1.00 88.25 91 LYS A C 1
ATOM 736 O O . LYS A 1 91 ? 12.240 -3.929 -16.648 1.00 88.25 91 LYS A O 1
ATOM 741 N N . THR A 1 92 ? 13.627 -2.201 -16.999 1.00 87.44 92 THR A N 1
ATOM 742 C CA . THR A 1 92 ? 13.238 -1.416 -15.819 1.00 87.44 92 THR A CA 1
ATOM 743 C C . THR A 1 92 ? 11.764 -1.022 -15.884 1.00 87.44 92 THR A C 1
ATOM 745 O O . THR A 1 92 ? 11.029 -1.256 -14.929 1.00 87.44 92 THR A O 1
ATOM 748 N N . ARG A 1 93 ? 11.288 -0.506 -17.027 1.00 91.06 93 ARG A N 1
ATOM 749 C CA . ARG A 1 93 ? 9.862 -0.189 -17.235 1.00 91.06 93 ARG A CA 1
ATOM 750 C C . ARG A 1 93 ? 8.978 -1.427 -17.119 1.00 91.06 93 ARG A C 1
ATOM 752 O O . ARG A 1 93 ? 7.931 -1.359 -16.483 1.00 91.06 93 ARG A O 1
ATOM 759 N N . LYS A 1 94 ? 9.405 -2.556 -17.693 1.00 91.06 94 LYS A N 1
ATOM 760 C CA . LYS A 1 94 ? 8.683 -3.830 -17.588 1.00 91.06 94 LYS A CA 1
ATOM 761 C C . LYS A 1 94 ? 8.611 -4.318 -16.142 1.00 91.06 94 LYS A C 1
ATOM 763 O O . LYS A 1 94 ? 7.541 -4.719 -15.709 1.00 91.06 94 LYS A O 1
ATOM 768 N N . LEU A 1 95 ? 9.711 -4.257 -15.392 1.00 88.75 95 LEU A N 1
ATOM 769 C CA . LEU A 1 95 ? 9.721 -4.611 -13.973 1.00 88.75 95 LEU A CA 1
ATOM 770 C C . LEU A 1 95 ? 8.780 -3.704 -13.174 1.00 88.75 95 LEU A C 1
ATOM 772 O O . LEU A 1 95 ? 7.976 -4.204 -12.396 1.00 88.75 95 LEU A O 1
ATOM 776 N N . ASN A 1 96 ? 8.835 -2.392 -13.412 1.00 92.62 96 ASN A N 1
ATOM 777 C CA . ASN A 1 96 ? 7.945 -1.429 -12.772 1.00 92.62 96 ASN A CA 1
ATOM 778 C C . ASN A 1 96 ? 6.470 -1.750 -13.048 1.00 92.62 96 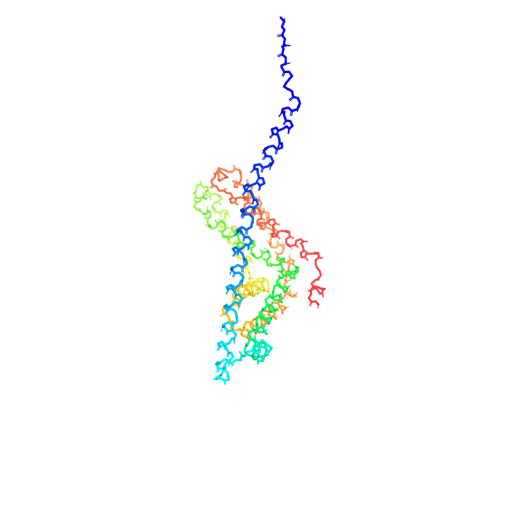ASN A C 1
ATOM 780 O O . ASN A 1 96 ? 5.667 -1.816 -12.124 1.00 92.62 96 ASN A O 1
ATOM 784 N N . PHE A 1 97 ? 6.133 -2.026 -14.312 1.00 93.00 97 PHE A N 1
ATOM 785 C CA . PHE A 1 97 ? 4.794 -2.454 -14.707 1.00 93.00 97 PHE A CA 1
ATOM 786 C C . PHE A 1 97 ? 4.367 -3.740 -13.990 1.00 93.00 97 PHE A C 1
ATOM 788 O O . PHE A 1 97 ? 3.292 -3.764 -13.411 1.00 93.00 97 PHE A O 1
ATOM 795 N N . LEU A 1 98 ? 5.211 -4.777 -13.969 1.00 92.69 98 LEU A N 1
ATOM 796 C CA . LEU A 1 98 ? 4.889 -6.055 -13.324 1.00 92.69 98 LEU A CA 1
ATOM 797 C C . LEU A 1 98 ? 4.659 -5.911 -11.815 1.00 92.69 98 LEU A C 1
ATOM 799 O O . LEU A 1 98 ? 3.712 -6.491 -11.292 1.00 92.69 98 LEU A O 1
ATOM 803 N N . ILE A 1 99 ? 5.487 -5.121 -11.124 1.00 92.38 99 ILE A N 1
ATOM 804 C CA . ILE A 1 99 ? 5.286 -4.834 -9.697 1.00 92.38 99 ILE A CA 1
ATOM 805 C C . ILE A 1 99 ? 3.967 -4.080 -9.494 1.00 92.38 99 ILE A C 1
ATOM 807 O O . ILE A 1 99 ? 3.192 -4.439 -8.612 1.00 92.38 99 ILE A O 1
ATOM 811 N N . GLY A 1 100 ? 3.691 -3.070 -10.324 1.00 91.25 100 GLY A N 1
ATOM 812 C CA . GLY A 1 100 ? 2.428 -2.333 -10.295 1.00 91.25 100 GLY A CA 1
ATOM 813 C C . GLY A 1 100 ? 1.218 -3.247 -10.496 1.00 91.25 100 GLY A C 1
ATOM 814 O O . GLY A 1 100 ? 0.312 -3.239 -9.672 1.00 91.25 100 GLY A O 1
ATOM 815 N N . SER A 1 101 ? 1.239 -4.098 -11.526 1.00 92.12 101 SER A N 1
ATOM 816 C CA . SER A 1 101 ? 0.171 -5.063 -11.808 1.00 92.12 101 SER A CA 1
ATOM 817 C C . SER A 1 101 ? -0.048 -6.045 -10.660 1.00 92.12 101 SER A C 1
ATOM 819 O O . SER A 1 101 ? -1.192 -6.312 -10.310 1.00 92.12 101 SER A O 1
ATOM 821 N N . PHE A 1 102 ? 1.027 -6.541 -10.042 1.00 91.44 102 PHE A N 1
ATOM 822 C CA . PHE A 1 102 ? 0.929 -7.405 -8.866 1.00 91.44 102 PHE A CA 1
ATOM 823 C C . PHE A 1 102 ? 0.270 -6.684 -7.681 1.00 91.44 102 PHE A C 1
ATOM 825 O O . PHE A 1 102 ? -0.639 -7.218 -7.054 1.00 91.44 102 PHE A O 1
ATOM 832 N N . LEU A 1 103 ? 0.679 -5.443 -7.400 1.00 91.50 103 LEU A N 1
ATOM 833 C CA . LEU A 1 103 ? 0.098 -4.616 -6.336 1.00 91.50 103 LEU A CA 1
ATOM 834 C C . LEU A 1 103 ? -1.361 -4.209 -6.608 1.00 91.50 103 LEU A C 1
ATOM 836 O O . LEU A 1 103 ? -2.094 -3.900 -5.666 1.00 91.50 103 LEU A O 1
ATOM 840 N N . ASP A 1 104 ? -1.774 -4.195 -7.876 1.00 91.88 104 ASP A N 1
ATOM 841 C CA . ASP A 1 104 ? -3.131 -3.862 -8.311 1.00 91.88 104 ASP A CA 1
ATOM 842 C C . ASP A 1 104 ? -4.096 -5.057 -8.338 1.00 91.88 104 ASP A C 1
ATOM 844 O O . ASP A 1 104 ? -5.290 -4.839 -8.567 1.00 91.88 104 ASP A O 1
ATOM 848 N N . VAL A 1 105 ? -3.632 -6.281 -8.042 1.00 90.56 105 VAL A N 1
ATOM 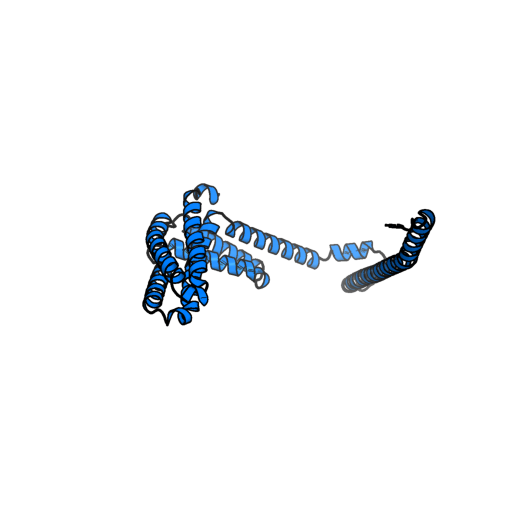849 C CA . VAL A 1 105 ? -4.504 -7.456 -7.873 1.00 90.56 105 VAL A CA 1
ATOM 850 C C . VAL A 1 105 ? -5.620 -7.117 -6.869 1.00 90.56 105 VAL A C 1
ATOM 852 O O . VAL A 1 105 ? -5.314 -6.715 -5.740 1.00 90.56 105 VAL A O 1
ATOM 855 N N . PRO A 1 106 ? -6.912 -7.261 -7.234 1.00 90.81 106 PRO A N 1
ATOM 856 C CA . PRO A 1 106 ? -8.056 -6.822 -6.432 1.00 90.81 106 PRO A CA 1
ATOM 857 C C . PRO A 1 106 ? -8.009 -7.237 -4.961 1.00 90.81 106 PRO A C 1
ATOM 859 O O . PRO A 1 106 ? -8.251 -6.411 -4.075 1.00 90.81 106 PRO A O 1
ATOM 862 N N . TYR A 1 107 ? -7.655 -8.495 -4.696 1.00 90.44 107 TYR A N 1
ATOM 863 C CA . TYR A 1 107 ? -7.570 -9.028 -3.340 1.00 90.44 107 TYR A CA 1
ATOM 864 C C . TYR A 1 107 ? -6.452 -8.357 -2.527 1.00 90.44 107 TYR A C 1
ATOM 866 O O . TYR A 1 107 ? -6.693 -7.853 -1.427 1.00 90.44 107 TYR A O 1
ATOM 874 N N . LEU A 1 108 ? -5.247 -8.256 -3.100 1.00 91.25 108 LEU A N 1
ATOM 875 C CA . LEU A 1 108 ? -4.100 -7.607 -2.460 1.00 91.25 108 LEU A CA 1
ATOM 876 C C . LEU A 1 108 ? -4.351 -6.112 -2.232 1.00 91.25 108 LEU A C 1
ATOM 878 O O . LEU A 1 108 ? -4.052 -5.567 -1.169 1.00 91.25 108 LEU A O 1
ATOM 882 N N . LYS A 1 109 ? -4.968 -5.452 -3.211 1.00 92.88 109 LYS A N 1
ATOM 883 C CA . LYS A 1 109 ? -5.360 -4.045 -3.140 1.00 92.88 109 LYS A CA 1
ATOM 884 C C . LYS A 1 109 ? -6.350 -3.788 -2.011 1.00 92.88 109 LYS A C 1
ATOM 886 O O . LYS A 1 109 ? -6.213 -2.785 -1.306 1.00 92.88 109 LYS A O 1
ATOM 891 N N . ALA A 1 110 ? -7.322 -4.679 -1.816 1.00 93.94 110 ALA A N 1
ATOM 892 C CA . ALA A 1 110 ? -8.283 -4.584 -0.725 1.00 93.94 110 ALA A CA 1
ATOM 893 C C . ALA A 1 110 ? -7.621 -4.818 0.642 1.00 93.94 110 ALA A C 1
ATOM 895 O O . ALA A 1 110 ? -7.809 -3.998 1.539 1.00 93.94 110 ALA A O 1
ATOM 896 N N . LEU A 1 111 ? -6.774 -5.844 0.778 1.00 94.25 111 LEU A N 1
ATOM 897 C CA . LEU A 1 111 ? -5.995 -6.095 1.998 1.00 94.25 111 LEU A CA 1
ATOM 898 C C . LEU A 1 111 ? -5.111 -4.912 2.383 1.00 94.25 111 LEU A C 1
ATOM 900 O O . LEU A 1 111 ? -5.139 -4.431 3.512 1.00 94.25 111 LEU A O 1
ATOM 904 N N . ASN A 1 112 ? -4.378 -4.379 1.415 1.00 94.25 112 ASN A N 1
ATOM 905 C CA . ASN A 1 112 ? -3.582 -3.189 1.634 1.00 94.25 112 ASN A CA 1
ATOM 906 C C . ASN A 1 112 ? -4.458 -1.968 1.983 1.00 94.25 112 ASN A C 1
ATOM 908 O O . ASN A 1 112 ? -4.030 -1.088 2.725 1.00 94.25 112 ASN A O 1
ATOM 912 N N . SER A 1 113 ? -5.664 -1.862 1.417 1.00 96.06 113 SER A N 1
ATOM 913 C CA . SER A 1 113 ? -6.597 -0.789 1.773 1.00 96.06 113 SER A CA 1
ATOM 914 C C . SER A 1 113 ? -7.007 -0.879 3.243 1.00 96.06 113 SER A C 1
ATOM 916 O O . SER A 1 113 ? -7.084 0.154 3.904 1.00 96.06 113 SE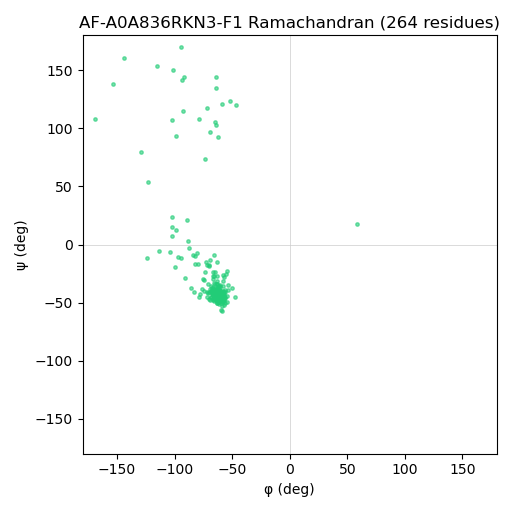R A O 1
ATOM 918 N N . ILE A 1 114 ? -7.217 -2.088 3.768 1.00 97.50 114 ILE A N 1
ATOM 919 C CA . ILE A 1 114 ? -7.492 -2.316 5.191 1.00 97.50 114 ILE A CA 1
ATOM 920 C C . ILE A 1 114 ? -6.319 -1.799 6.032 1.00 97.50 114 ILE A C 1
ATOM 922 O O . ILE A 1 114 ? -6.516 -0.891 6.838 1.00 97.50 114 ILE A O 1
ATOM 926 N N . ASP A 1 115 ? -5.104 -2.289 5.772 1.00 97.19 115 ASP A N 1
ATOM 927 C CA . ASP A 1 115 ? -3.904 -1.935 6.544 1.00 97.19 115 ASP A CA 1
ATOM 928 C C . ASP A 1 115 ? -3.631 -0.426 6.558 1.00 97.19 115 ASP A C 1
ATOM 930 O O . ASP A 1 115 ? -3.531 0.193 7.620 1.00 97.19 115 ASP A O 1
ATOM 934 N N . VAL A 1 116 ? -3.591 0.199 5.377 1.00 97.12 116 VAL A N 1
ATOM 935 C CA . VAL A 1 116 ? -3.305 1.634 5.248 1.00 97.12 116 VAL A CA 1
ATOM 936 C C . VAL A 1 116 ? -4.350 2.473 5.979 1.00 97.12 116 VAL A C 1
ATOM 938 O O . VAL A 1 116 ? -3.999 3.421 6.675 1.00 97.12 116 VAL A O 1
ATOM 941 N N . ASN A 1 117 ? -5.640 2.151 5.852 1.00 98.38 117 ASN A N 1
ATOM 942 C CA . ASN A 1 117 ? -6.676 2.954 6.500 1.00 98.38 117 ASN A CA 1
ATOM 943 C C . ASN A 1 117 ? -6.742 2.714 8.017 1.00 98.38 117 ASN A C 1
ATOM 945 O O . ASN A 1 117 ? -7.030 3.658 8.749 1.00 98.38 117 ASN A O 1
ATOM 949 N N . MET A 1 118 ? -6.414 1.515 8.511 1.00 98.31 118 MET A N 1
ATOM 950 C CA . MET A 1 118 ? -6.239 1.278 9.950 1.00 98.31 118 MET A CA 1
ATOM 951 C C . MET A 1 118 ? -5.068 2.102 10.513 1.00 98.31 118 MET A C 1
ATOM 953 O O . MET A 1 118 ? -5.228 2.776 11.533 1.00 98.31 118 MET A O 1
ATOM 957 N N . LYS A 1 119 ? -3.922 2.132 9.819 1.00 98.00 119 LYS A N 1
ATOM 958 C CA . LYS A 1 119 ? -2.768 2.974 10.189 1.00 98.00 119 LYS A CA 1
ATOM 959 C C . LYS A 1 119 ? -3.109 4.465 10.162 1.00 98.00 119 LYS A C 1
ATOM 961 O O . LYS A 1 119 ? -2.786 5.175 11.110 1.00 98.00 119 LYS A O 1
ATOM 966 N N . ASN A 1 120 ? -3.841 4.922 9.146 1.00 98.31 120 ASN A N 1
ATOM 967 C CA . ASN A 1 120 ? -4.285 6.316 9.055 1.00 98.31 120 ASN A CA 1
ATOM 968 C C . ASN A 1 120 ? -5.200 6.717 10.222 1.00 98.31 120 ASN A C 1
ATOM 970 O O . ASN A 1 120 ? -5.113 7.844 10.697 1.00 98.31 120 ASN A O 1
ATOM 974 N N . ILE A 1 121 ? -6.057 5.815 10.719 1.00 98.38 121 ILE A N 1
ATOM 975 C CA . ILE A 1 121 ? -6.863 6.078 11.923 1.00 98.38 121 ILE A CA 1
ATOM 976 C C . ILE A 1 121 ? -5.947 6.310 13.129 1.00 98.38 121 ILE A C 1
ATOM 978 O O . ILE A 1 121 ? -6.102 7.302 13.837 1.00 98.38 121 ILE A O 1
ATOM 982 N N . VAL A 1 122 ? -4.970 5.428 13.349 1.00 98.19 122 VAL A N 1
ATOM 983 C CA . VAL A 1 122 ? -3.999 5.544 14.452 1.00 98.19 122 VAL A CA 1
ATOM 984 C C . VAL A 1 122 ? -3.208 6.851 14.364 1.00 98.19 122 VAL A C 1
ATOM 986 O O . VAL A 1 122 ? -3.066 7.561 15.366 1.00 98.19 122 VAL A O 1
ATOM 989 N N . GLU A 1 123 ? -2.707 7.182 13.176 1.00 97.94 123 GLU A N 1
ATOM 990 C CA . GLU A 1 123 ? -1.938 8.399 12.924 1.00 97.94 123 GLU A CA 1
ATOM 991 C C . GLU A 1 123 ? -2.781 9.658 13.149 1.00 97.94 123 GLU A C 1
ATOM 993 O O . GLU A 1 123 ? -2.335 10.589 13.827 1.00 97.94 123 GLU A O 1
ATOM 998 N N . ASP A 1 124 ? -4.018 9.682 12.651 1.00 97.31 124 ASP A N 1
ATOM 999 C CA . ASP A 1 124 ? -4.887 10.852 12.757 1.00 97.31 124 ASP A CA 1
ATOM 1000 C C . ASP A 1 124 ? -5.321 11.103 14.208 1.00 97.31 124 ASP A C 1
ATOM 1002 O O . ASP A 1 124 ? -5.289 12.245 14.680 1.00 97.31 124 ASP A O 1
ATOM 1006 N N . LEU A 1 125 ? -5.632 10.043 14.964 1.00 97.19 125 LEU A N 1
ATOM 1007 C CA . LEU A 1 125 ? -5.909 10.142 16.402 1.00 97.19 125 LEU A CA 1
ATOM 1008 C C . LEU A 1 125 ? -4.680 10.627 17.184 1.00 97.19 125 LEU A C 1
ATOM 1010 O O . LEU A 1 125 ? -4.803 11.464 18.080 1.00 97.19 125 LEU A O 1
ATOM 1014 N N . THR A 1 126 ? -3.485 10.160 16.819 1.00 96.56 126 THR A N 1
ATOM 1015 C CA . THR A 1 126 ? -2.228 10.577 17.461 1.00 96.56 126 THR A CA 1
ATOM 1016 C C . THR A 1 126 ? -1.926 12.049 17.190 1.00 96.56 126 THR A C 1
ATOM 1018 O O . THR A 1 126 ? -1.656 12.814 18.119 1.00 96.56 126 THR A O 1
ATOM 1021 N N . THR A 1 127 ? -2.036 12.473 15.933 1.00 95.94 127 THR A N 1
ATOM 1022 C CA . THR A 1 127 ? -1.760 13.850 15.502 1.00 95.94 127 THR A CA 1
ATOM 1023 C C . THR A 1 127 ? -2.742 14.845 16.122 1.00 95.94 127 THR A C 1
ATOM 1025 O O . THR A 1 127 ? -2.364 15.960 16.486 1.00 95.94 127 THR A O 1
ATOM 1028 N N . ASN A 1 128 ? -3.999 14.439 16.332 1.00 95.25 128 ASN A N 1
ATOM 1029 C CA . ASN A 1 128 ? -5.037 15.295 16.915 1.00 95.25 128 ASN A CA 1
ATOM 1030 C C . ASN A 1 128 ? -5.105 15.264 18.447 1.00 95.25 128 ASN A C 1
ATOM 1032 O O . ASN A 1 128 ? -5.922 15.981 19.030 1.00 95.25 128 ASN A O 1
ATOM 1036 N N . LYS A 1 129 ? -4.206 14.538 19.122 1.00 94.94 129 LYS A N 1
ATOM 1037 C CA . LYS A 1 129 ? -4.167 14.433 20.590 1.00 94.94 129 LYS A CA 1
ATOM 1038 C C . LYS A 1 129 ? -4.200 15.783 21.307 1.00 94.94 129 LYS A C 1
ATOM 1040 O O . LYS A 1 129 ? -4.837 15.922 22.348 1.00 94.94 129 LYS A O 1
ATOM 1045 N N . ARG A 1 130 ? -3.539 16.807 20.753 1.00 93.81 130 ARG A N 1
ATOM 1046 C CA . ARG A 1 130 ? -3.544 18.167 21.320 1.00 93.81 130 ARG A CA 1
ATOM 1047 C C . ARG A 1 130 ? -4.948 18.772 21.365 1.00 93.81 130 ARG A C 1
ATOM 1049 O O . ARG A 1 130 ? -5.275 19.430 22.349 1.00 93.81 130 ARG A O 1
ATOM 1056 N N . ASN A 1 131 ? -5.751 18.539 20.331 1.00 92.56 131 ASN A N 1
ATOM 1057 C CA . ASN A 1 131 ? -7.105 19.076 20.221 1.00 92.56 131 ASN A CA 1
ATOM 1058 C C . ASN A 1 131 ? -8.041 18.394 21.227 1.00 92.56 131 ASN A C 1
ATOM 1060 O O . ASN A 1 131 ? -8.882 19.053 21.829 1.00 92.56 131 ASN A O 1
ATOM 1064 N N . PHE A 1 132 ? -7.820 17.106 21.502 1.00 94.19 132 PHE A N 1
ATOM 1065 C CA . PHE A 1 132 ? -8.616 16.333 22.458 1.00 94.19 132 PHE A CA 1
ATOM 1066 C C . PHE A 1 132 ? -8.380 16.699 23.925 1.00 94.19 132 PHE A C 1
ATOM 1068 O O . PHE A 1 132 ? -9.225 16.392 24.751 1.00 94.19 132 PHE A O 1
ATOM 1075 N N . LYS A 1 133 ? -7.286 17.389 24.281 1.00 92.31 133 LYS A N 1
ATOM 1076 C CA . LYS A 1 133 ? -6.943 17.680 25.691 1.00 92.31 133 LYS A CA 1
ATOM 1077 C C . LYS A 1 133 ? -8.034 18.404 26.486 1.00 92.31 133 LYS A C 1
ATOM 1079 O O . LYS A 1 133 ? -8.042 18.308 27.704 1.00 92.31 133 LYS A O 1
ATOM 1084 N N . ARG A 1 134 ? -8.913 19.156 25.815 1.00 91.50 134 ARG A N 1
ATOM 1085 C CA . ARG A 1 134 ? -10.036 19.869 26.449 1.00 91.50 134 ARG A CA 1
ATOM 1086 C C . ARG A 1 134 ? -11.283 18.994 26.652 1.00 91.50 134 ARG A C 1
ATOM 1088 O O . ARG A 1 134 ? -12.214 19.433 27.309 1.00 91.50 134 ARG A O 1
ATOM 1095 N N . PHE A 1 135 ? -11.288 17.786 26.093 1.00 94.50 135 PHE A N 1
ATOM 1096 C CA . PHE A 1 135 ? -12.396 16.834 26.083 1.00 94.50 135 PHE A CA 1
ATOM 1097 C C . PHE A 1 135 ? -11.865 15.480 26.565 1.00 94.50 135 PHE A C 1
ATOM 1099 O O . PHE A 1 135 ? -11.506 14.616 25.766 1.00 94.50 135 PHE A O 1
ATOM 1106 N N . GLU A 1 136 ? -11.722 15.336 27.883 1.00 94.19 136 GLU A N 1
ATOM 1107 C CA . GLU A 1 136 ? -11.058 14.189 28.518 1.00 94.19 136 GLU A CA 1
ATOM 1108 C C . GLU A 1 136 ? -11.679 12.842 28.118 1.00 94.19 136 GLU A C 1
ATOM 1110 O O . GLU A 1 136 ? -10.969 11.883 27.823 1.00 94.19 136 GLU A O 1
ATOM 1115 N N . ASP A 1 137 ? -13.004 12.788 28.003 1.00 95.06 137 ASP A N 1
ATOM 1116 C CA . ASP A 1 137 ? -13.755 11.616 27.557 1.00 95.06 137 ASP A CA 1
ATOM 1117 C C . ASP A 1 137 ? -13.437 11.214 26.105 1.00 95.06 137 ASP A C 1
ATOM 1119 O O . ASP A 1 137 ? -13.351 10.027 25.789 1.00 95.06 137 ASP A O 1
ATOM 1123 N N . ILE A 1 138 ? -13.243 12.193 25.215 1.00 95.88 138 ILE A N 1
ATOM 1124 C CA . ILE A 1 138 ? -12.861 11.973 23.814 1.00 95.88 138 ILE A CA 1
ATOM 1125 C C . ILE A 1 138 ? -11.390 11.573 23.724 1.00 95.88 138 ILE A C 1
ATOM 1127 O O . ILE A 1 138 ? -11.049 10.697 22.933 1.00 95.88 138 ILE A O 1
ATOM 1131 N N . LEU A 1 139 ? -10.523 12.190 24.529 1.00 96.94 139 LEU A N 1
ATOM 1132 C CA . LEU A 1 139 ? -9.105 11.849 24.585 1.00 96.94 139 LEU A CA 1
ATOM 1133 C C . LEU A 1 139 ? -8.899 10.395 25.026 1.00 96.94 139 LEU A C 1
ATOM 1135 O O . LEU A 1 139 ? -8.164 9.667 24.361 1.00 96.94 139 LEU A O 1
ATOM 1139 N N . ASN A 1 140 ? -9.558 9.977 26.107 1.00 97.06 140 ASN A N 1
ATOM 1140 C CA . ASN A 1 140 ? -9.442 8.618 26.635 1.00 97.06 140 ASN A CA 1
ATOM 1141 C C . ASN A 1 140 ? -9.964 7.589 25.623 1.00 97.06 140 ASN A C 1
ATOM 1143 O O . ASN A 1 140 ? -9.273 6.625 25.305 1.00 97.06 140 ASN A O 1
ATOM 1147 N N . GLU A 1 141 ? -11.129 7.847 25.023 1.00 97.44 141 GLU A N 1
ATOM 1148 C CA . GLU A 1 141 ? -11.688 6.972 23.988 1.00 97.44 141 GLU A CA 1
ATOM 1149 C C . GLU A 1 141 ? -10.789 6.896 22.739 1.00 97.44 141 GLU A C 1
ATOM 1151 O O . GLU A 1 141 ? -10.616 5.822 22.164 1.00 97.44 141 GLU A O 1
ATOM 1156 N N . ALA A 1 142 ? -10.180 8.011 22.321 1.00 97.25 142 ALA A N 1
ATOM 1157 C CA . ALA A 1 142 ? -9.244 8.033 21.198 1.00 97.25 142 ALA A CA 1
ATOM 1158 C C . ALA A 1 142 ? -7.986 7.194 21.476 1.00 97.25 142 ALA A C 1
ATOM 1160 O O . ALA A 1 142 ? -7.517 6.479 20.588 1.00 97.25 142 ALA A O 1
ATOM 1161 N N . GLU A 1 143 ? -7.436 7.266 22.690 1.00 97.81 143 GLU A N 1
ATOM 1162 C CA . GLU A 1 143 ? -6.278 6.466 23.102 1.00 97.81 143 GLU A CA 1
ATOM 1163 C C . GLU A 1 143 ? -6.611 4.968 23.135 1.00 97.81 143 GLU A C 1
ATOM 1165 O O . GLU A 1 143 ? -5.862 4.165 22.574 1.00 97.81 143 GLU A O 1
ATOM 1170 N N . ASP A 1 144 ? -7.767 4.593 23.681 1.00 97.88 144 ASP A N 1
ATOM 1171 C CA . ASP A 1 144 ? -8.217 3.200 23.707 1.00 97.88 144 ASP A CA 1
ATOM 1172 C C . ASP A 1 144 ? -8.464 2.632 22.304 1.00 97.88 144 ASP A C 1
ATOM 1174 O O . ASP A 1 144 ? -8.063 1.504 21.995 1.00 97.88 144 ASP A O 1
ATOM 1178 N N . ILE A 1 145 ? -9.124 3.403 21.431 1.00 98.00 145 ILE A N 1
ATOM 1179 C CA . ILE A 1 145 ? -9.344 3.020 20.031 1.00 98.00 145 ILE A CA 1
ATOM 1180 C C . ILE A 1 145 ? -8.000 2.832 19.335 1.00 98.00 145 ILE A C 1
ATOM 1182 O O . ILE A 1 145 ? -7.798 1.821 18.665 1.00 98.00 145 ILE A O 1
ATOM 1186 N N . LYS A 1 146 ? -7.063 3.767 19.518 1.00 97.81 146 LYS A N 1
ATOM 1187 C CA . LYS A 1 146 ? -5.720 3.682 18.940 1.00 97.81 146 LYS A CA 1
ATOM 1188 C C . LYS A 1 146 ? -5.004 2.402 19.374 1.00 97.81 146 LYS A C 1
ATOM 1190 O O . LYS A 1 146 ? -4.443 1.711 18.526 1.00 97.81 146 LYS A O 1
ATOM 1195 N N . LEU A 1 147 ? -5.029 2.074 20.667 1.00 97.69 147 LEU A N 1
ATOM 1196 C CA . LEU A 1 147 ? -4.438 0.837 21.188 1.00 97.69 147 LEU A CA 1
ATOM 1197 C C . LEU A 1 147 ? -5.100 -0.400 20.577 1.00 97.69 147 LEU A C 1
ATOM 1199 O O . LEU A 1 147 ? -4.402 -1.309 20.139 1.00 97.69 147 LEU A O 1
ATOM 1203 N N . SER A 1 148 ? -6.429 -0.403 20.480 1.00 97.56 148 SER A N 1
ATOM 1204 C CA . SER A 1 148 ? -7.183 -1.534 19.934 1.00 97.56 148 SER A CA 1
ATOM 1205 C C . SER A 1 148 ? -6.909 -1.749 18.439 1.00 97.56 148 SER A C 1
ATOM 1207 O O . SER A 1 148 ? -6.718 -2.879 18.000 1.00 97.56 148 SER A O 1
ATOM 1209 N N . VAL A 1 149 ? -6.832 -0.668 17.654 1.00 97.12 149 VAL A N 1
ATOM 1210 C CA . VAL A 1 149 ? -6.488 -0.737 16.224 1.00 97.12 149 VAL A CA 1
ATOM 1211 C C . VAL A 1 149 ? -5.040 -1.193 16.037 1.00 97.12 149 VAL A C 1
ATOM 1213 O O . VAL A 1 149 ? -4.792 -2.080 15.226 1.00 97.12 149 VAL A O 1
ATOM 1216 N N . ASN A 1 150 ? -4.088 -0.667 16.814 1.00 96.50 150 ASN A N 1
ATOM 1217 C CA . ASN A 1 150 ? -2.694 -1.129 16.771 1.00 96.50 150 ASN A CA 1
ATOM 1218 C C . ASN A 1 150 ? -2.557 -2.607 17.150 1.00 96.50 150 ASN A C 1
ATOM 1220 O O . ASN A 1 150 ? -1.817 -3.338 16.494 1.00 96.50 150 ASN A O 1
ATOM 1224 N N . SER A 1 151 ? -3.292 -3.048 18.173 1.00 95.44 151 SER A N 1
ATOM 1225 C CA . SER A 1 151 ? -3.333 -4.453 18.569 1.00 95.44 151 SER A CA 1
ATOM 1226 C C . SER A 1 151 ? -3.852 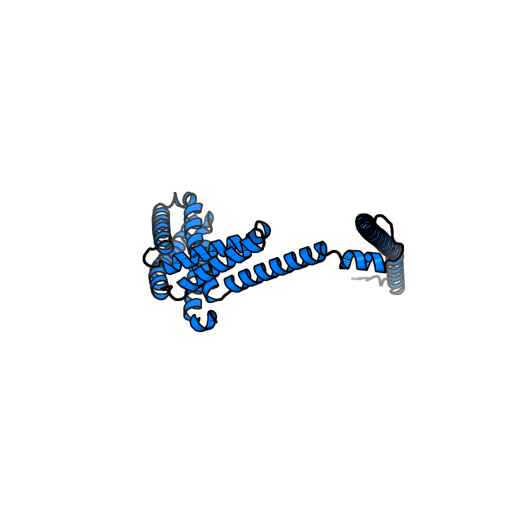-5.336 17.442 1.00 95.44 151 SER A C 1
ATOM 1228 O O . SER A 1 151 ? -3.357 -6.443 17.287 1.00 95.44 151 SER A O 1
ATOM 1230 N N . LEU A 1 152 ? -4.816 -4.862 16.647 1.00 95.75 152 LEU A N 1
ATOM 1231 C CA . LEU A 1 152 ? -5.333 -5.607 15.503 1.00 95.75 152 LEU A CA 1
ATOM 1232 C C . LEU A 1 152 ? -4.323 -5.663 14.346 1.00 95.75 152 LEU A C 1
ATOM 1234 O O . LEU A 1 152 ? -4.098 -6.738 13.798 1.00 95.75 152 LEU A O 1
ATOM 1238 N N . ILE A 1 153 ? -3.686 -4.533 14.008 1.00 94.38 153 ILE A N 1
ATOM 1239 C CA . ILE A 1 153 ? -2.673 -4.445 12.937 1.00 94.38 153 ILE A CA 1
ATOM 1240 C C . ILE A 1 153 ? -1.492 -5.385 13.212 1.00 94.38 153 ILE A C 1
ATOM 1242 O O . ILE A 1 153 ? -0.982 -6.014 12.291 1.00 94.38 153 ILE A O 1
ATOM 1246 N N . GLY A 1 154 ? -1.041 -5.457 14.467 1.00 91.88 154 GLY A N 1
ATOM 1247 C CA . GLY A 1 154 ? 0.105 -6.266 14.887 1.00 91.88 154 GLY A CA 1
ATOM 1248 C C . GLY A 1 154 ? -0.262 -7.576 15.580 1.00 91.88 154 GLY A C 1
ATOM 1249 O O . GLY A 1 154 ? 0.597 -8.147 16.251 1.00 91.88 154 GLY A O 1
ATOM 1250 N N . SER A 1 155 ? -1.517 -8.028 15.486 1.00 92.88 155 SER A N 1
ATOM 1251 C CA . SER A 1 155 ? -1.989 -9.175 16.266 1.00 92.88 155 SER A CA 1
ATOM 1252 C C . SER A 1 155 ? -1.254 -10.457 15.880 1.00 92.88 155 SER A C 1
ATOM 1254 O O . SER A 1 155 ? -1.146 -10.799 14.699 1.00 92.88 155 SER A O 1
ATOM 1256 N N . SER A 1 156 ? -0.823 -11.220 16.886 1.00 93.00 156 SER A N 1
ATOM 1257 C CA . SER A 1 156 ? -0.331 -12.587 16.697 1.00 93.00 156 SER A CA 1
ATOM 1258 C C . SER A 1 156 ? -1.437 -13.567 16.294 1.00 93.00 156 SER A C 1
ATOM 1260 O O . SER A 1 156 ? -1.123 -14.665 15.845 1.00 93.00 156 SER A O 1
ATOM 1262 N N . GLU A 1 157 ? -2.712 -13.182 16.417 1.00 93.88 157 GLU A N 1
ATOM 1263 C CA . GLU A 1 157 ? -3.864 -13.968 15.949 1.00 93.88 157 GLU A CA 1
ATOM 1264 C C . GLU A 1 157 ? -4.002 -13.946 14.419 1.00 93.88 157 GLU A C 1
ATOM 1266 O O . GLU A 1 157 ? -4.567 -14.869 13.832 1.00 93.88 157 GLU A O 1
ATOM 1271 N N . PHE A 1 158 ? -3.454 -12.918 13.758 1.00 95.94 158 PHE A N 1
ATOM 1272 C CA . PHE A 1 158 ? -3.525 -12.741 12.305 1.00 95.94 158 PHE A CA 1
ATOM 1273 C C . PHE A 1 158 ? -2.126 -12.622 11.672 1.00 95.94 158 PHE A C 1
ATOM 1275 O O . PHE A 1 158 ? -1.858 -11.672 10.933 1.00 95.94 158 PHE A O 1
ATOM 1282 N N . PRO A 1 159 ? -1.216 -13.587 11.908 1.00 95.25 159 PRO A N 1
ATOM 1283 C CA . PRO A 1 159 ? 0.188 -13.452 11.528 1.00 95.25 159 PRO A CA 1
ATOM 1284 C C . PRO A 1 159 ? 0.363 -13.333 10.011 1.00 95.25 159 PRO A C 1
ATOM 1286 O O . PRO A 1 159 ? 1.139 -12.498 9.558 1.00 95.25 159 PRO A O 1
ATOM 1289 N N . ASN A 1 160 ? -0.411 -14.090 9.225 1.00 94.31 160 ASN A N 1
ATOM 1290 C CA . ASN A 1 160 ? -0.359 -14.053 7.760 1.00 94.31 160 ASN A CA 1
ATOM 1291 C C . ASN A 1 160 ? -0.832 -12.710 7.191 1.00 94.31 160 ASN A C 1
ATOM 1293 O O . ASN A 1 160 ? -0.251 -12.221 6.227 1.00 94.31 160 ASN A O 1
ATOM 1297 N N . TYR A 1 161 ? -1.837 -12.076 7.807 1.00 95.38 161 TYR A N 1
ATOM 1298 C CA . TYR A 1 161 ? -2.258 -10.724 7.430 1.00 95.38 161 TYR A CA 1
ATOM 1299 C C . TYR A 1 161 ? -1.128 -9.720 7.673 1.00 95.38 161 TYR A C 1
ATOM 1301 O O . TYR A 1 161 ? -0.754 -8.984 6.761 1.00 95.38 161 TYR A O 1
ATOM 1309 N N . THR A 1 162 ? -0.548 -9.737 8.877 1.00 94.62 162 THR A N 1
ATOM 1310 C CA . THR A 1 162 ? 0.566 -8.859 9.257 1.00 94.62 162 THR A CA 1
ATOM 1311 C C . THR A 1 162 ? 1.757 -9.047 8.320 1.00 94.62 162 THR A C 1
ATOM 1313 O O . THR A 1 162 ? 2.351 -8.070 7.861 1.00 94.62 162 THR A O 1
ATOM 1316 N N . PHE A 1 163 ? 2.067 -10.300 7.972 1.00 94.62 163 PHE A N 1
ATOM 1317 C CA . PHE A 1 163 ? 3.096 -10.650 6.996 1.00 94.62 163 PHE A CA 1
ATOM 1318 C C . PHE A 1 163 ? 2.789 -10.027 5.631 1.00 94.62 163 PHE A C 1
ATOM 1320 O O . PHE A 1 163 ? 3.581 -9.239 5.114 1.00 94.62 163 PHE A O 1
ATOM 1327 N N . VAL A 1 164 ? 1.617 -10.318 5.062 1.00 95.06 164 VAL A N 1
ATOM 1328 C CA . VAL A 1 164 ? 1.213 -9.801 3.748 1.00 95.06 164 VAL A CA 1
ATOM 1329 C C . VAL A 1 164 ? 1.257 -8.275 3.722 1.00 95.06 164 VAL A C 1
ATOM 1331 O O . VAL A 1 164 ? 1.815 -7.708 2.783 1.00 95.06 164 VAL A O 1
ATOM 1334 N N . ALA A 1 165 ? 0.736 -7.599 4.748 1.00 94.88 165 ALA A N 1
ATOM 1335 C CA . ALA A 1 165 ? 0.760 -6.143 4.845 1.00 94.88 165 ALA A CA 1
ATOM 1336 C C . ALA A 1 165 ? 2.196 -5.588 4.828 1.00 94.88 165 ALA A C 1
ATOM 1338 O O . ALA A 1 165 ? 2.506 -4.695 4.036 1.00 94.88 165 ALA A O 1
ATOM 1339 N N . LEU A 1 166 ? 3.094 -6.162 5.636 1.00 95.12 166 LEU A N 1
ATOM 1340 C CA . LEU A 1 166 ? 4.498 -5.752 5.728 1.00 95.12 166 LEU A CA 1
ATOM 1341 C C . LEU A 1 166 ? 5.247 -5.907 4.396 1.00 95.12 166 LEU A C 1
ATOM 1343 O O . LEU A 1 166 ? 5.947 -4.991 3.947 1.00 95.12 166 LEU A O 1
ATOM 1347 N N . TYR A 1 167 ? 5.114 -7.066 3.751 1.00 95.69 167 TYR A N 1
ATOM 1348 C CA . TYR A 1 167 ? 5.833 -7.351 2.508 1.00 95.69 167 TYR A CA 1
ATOM 1349 C C . TYR A 1 167 ? 5.231 -6.621 1.305 1.00 95.69 167 TYR A C 1
ATOM 1351 O O . TYR A 1 167 ? 5.970 -6.210 0.409 1.00 95.69 167 TYR A O 1
ATOM 1359 N N . THR A 1 168 ? 3.923 -6.355 1.321 1.00 95.50 168 THR A N 1
ATOM 1360 C CA . THR A 1 168 ? 3.269 -5.489 0.328 1.00 95.50 168 THR A CA 1
ATOM 1361 C C . THR A 1 168 ? 3.768 -4.052 0.429 1.00 95.50 168 THR A C 1
ATOM 1363 O O . THR A 1 168 ? 4.063 -3.432 -0.594 1.00 95.50 168 THR A O 1
ATOM 1366 N N . ASP A 1 169 ? 3.917 -3.517 1.643 1.00 94.81 169 ASP A N 1
ATOM 1367 C CA . ASP A 1 169 ? 4.482 -2.180 1.849 1.00 94.81 169 ASP A CA 1
ATOM 1368 C C . ASP A 1 169 ? 5.950 -2.114 1.401 1.00 94.81 169 ASP A C 1
ATOM 1370 O O . ASP A 1 169 ? 6.345 -1.226 0.643 1.00 94.81 169 ASP A O 1
ATOM 1374 N N . SER A 1 170 ? 6.741 -3.133 1.742 1.00 95.19 170 SER A N 1
ATOM 1375 C CA . SER A 1 170 ? 8.125 -3.264 1.265 1.00 95.19 170 SER A CA 1
ATOM 1376 C C . SER A 1 170 ? 8.211 -3.285 -0.269 1.00 95.19 170 SER A C 1
ATOM 1378 O O . SER A 1 170 ? 9.079 -2.636 -0.860 1.00 95.19 170 SER A O 1
ATOM 1380 N N . LEU A 1 171 ? 7.284 -3.982 -0.934 1.00 94.56 171 LEU A N 1
ATOM 1381 C CA . LEU A 1 171 ? 7.209 -4.043 -2.394 1.00 94.56 171 LEU A CA 1
ATOM 1382 C C . LEU A 1 171 ? 6.798 -2.699 -3.010 1.00 94.56 171 LEU A C 1
ATOM 1384 O O . LEU A 1 171 ? 7.338 -2.308 -4.045 1.00 94.56 171 LEU A O 1
ATOM 1388 N N . LYS A 1 172 ? 5.912 -1.941 -2.359 1.00 95.38 172 LYS A N 1
ATOM 1389 C CA . LYS A 1 172 ? 5.574 -0.567 -2.764 1.00 95.38 172 LYS A CA 1
ATOM 1390 C C . LYS A 1 172 ? 6.746 0.389 -2.625 1.00 95.38 172 LYS A C 1
ATOM 1392 O O . LYS A 1 172 ? 6.962 1.214 -3.512 1.00 95.38 172 LYS A O 1
ATOM 1397 N N . ILE A 1 173 ? 7.501 0.294 -1.533 1.00 95.25 173 ILE A N 1
ATOM 1398 C CA . ILE A 1 173 ? 8.712 1.094 -1.339 1.00 95.25 173 ILE A CA 1
ATOM 1399 C C . ILE A 1 173 ? 9.705 0.788 -2.462 1.00 95.25 173 ILE A C 1
ATOM 1401 O O . ILE A 1 173 ? 10.213 1.718 -3.086 1.00 95.25 173 ILE A O 1
ATOM 1405 N N . LEU A 1 174 ? 9.913 -0.494 -2.783 1.00 92.56 174 LEU A N 1
ATOM 1406 C CA . LEU A 1 174 ? 10.752 -0.905 -3.909 1.00 92.56 174 LEU A CA 1
ATOM 1407 C C . LEU A 1 174 ? 10.240 -0.360 -5.251 1.00 92.56 174 LEU A C 1
ATOM 1409 O O . LEU A 1 174 ? 11.043 0.123 -6.041 1.00 92.56 174 LEU A O 1
ATOM 1413 N N . HIS A 1 175 ? 8.928 -0.400 -5.499 1.00 93.12 175 HIS A N 1
ATOM 1414 C CA . HIS A 1 175 ? 8.314 0.138 -6.717 1.00 93.12 175 HIS A CA 1
ATOM 1415 C C . HIS A 1 175 ? 8.592 1.638 -6.893 1.00 93.1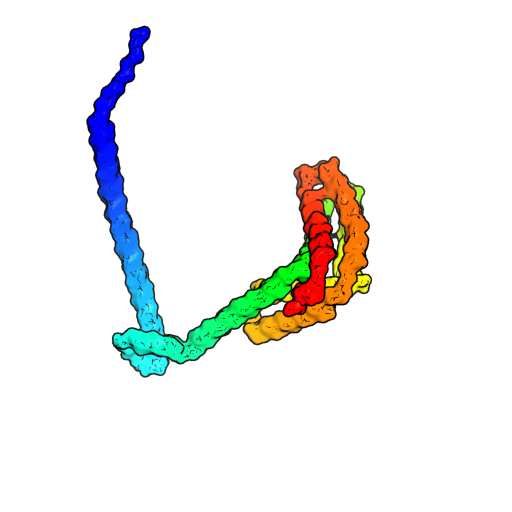2 175 HIS A C 1
ATOM 1417 O O . HIS A 1 175 ? 8.984 2.071 -7.972 1.00 93.12 175 HIS A O 1
ATOM 1423 N N . ARG A 1 176 ? 8.447 2.440 -5.828 1.00 94.12 176 ARG A N 1
ATOM 1424 C CA . ARG A 1 176 ? 8.737 3.887 -5.881 1.00 94.12 176 ARG A CA 1
ATOM 1425 C C . ARG A 1 176 ? 10.224 4.179 -6.072 1.00 94.12 176 ARG A C 1
ATOM 1427 O O . ARG A 1 176 ? 10.574 5.108 -6.789 1.00 94.12 176 ARG A O 1
ATOM 1434 N N . ASN A 1 177 ? 11.076 3.380 -5.437 1.00 92.88 177 ASN A N 1
ATOM 1435 C CA . ASN A 1 177 ? 12.516 3.616 -5.354 1.00 92.88 177 ASN A CA 1
ATOM 1436 C C . ASN A 1 177 ? 13.297 2.731 -6.336 1.00 92.88 177 ASN A C 1
ATOM 1438 O O . ASN A 1 177 ? 14.467 2.425 -6.122 1.00 92.88 177 ASN A O 1
ATOM 1442 N N . LEU A 1 178 ? 12.656 2.271 -7.412 1.00 83.75 178 LEU A N 1
ATOM 1443 C CA . LEU A 1 178 ? 13.237 1.281 -8.317 1.00 83.75 178 LEU A CA 1
ATOM 1444 C C . LEU A 1 178 ? 14.502 1.801 -9.023 1.00 83.75 178 LEU A C 1
ATOM 1446 O O . LEU A 1 178 ? 15.387 1.014 -9.350 1.00 83.75 178 LEU A O 1
ATOM 1450 N N . GLY A 1 179 ? 14.602 3.1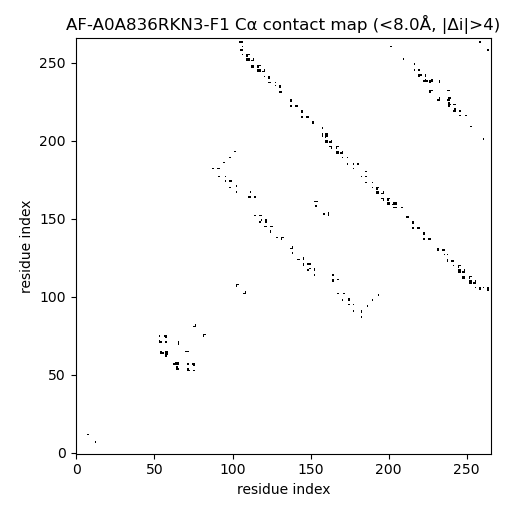23 -9.205 1.00 80.50 179 GLY A N 1
ATOM 1451 C CA . GLY A 1 179 ? 15.776 3.803 -9.759 1.00 80.50 179 GLY A CA 1
ATOM 1452 C C . GLY A 1 179 ? 17.007 3.816 -8.846 1.00 80.50 179 GLY A C 1
ATOM 1453 O O . GLY A 1 179 ? 18.112 4.009 -9.346 1.00 80.50 179 GLY A O 1
ATOM 1454 N N . ASP A 1 180 ? 16.839 3.555 -7.546 1.00 82.69 180 ASP A N 1
ATOM 1455 C CA . ASP A 1 180 ? 17.937 3.564 -6.568 1.00 82.69 180 ASP A CA 1
ATOM 1456 C C . ASP A 1 180 ? 18.727 2.243 -6.562 1.00 82.69 180 ASP A C 1
ATOM 1458 O O . ASP A 1 180 ? 19.779 2.128 -5.931 1.00 82.69 180 ASP A O 1
ATOM 1462 N N . TYR A 1 181 ? 18.223 1.223 -7.260 1.00 76.62 181 TYR A N 1
ATOM 1463 C CA . TYR A 1 181 ? 18.788 -0.121 -7.289 1.00 76.62 181 TYR A CA 1
ATOM 1464 C C . TYR A 1 181 ? 19.290 -0.491 -8.681 1.00 76.62 181 TYR A C 1
ATOM 1466 O O . TYR A 1 181 ? 18.763 -0.063 -9.708 1.00 76.62 181 TYR A O 1
ATOM 1474 N N . THR A 1 182 ? 20.271 -1.395 -8.736 1.00 82.69 182 THR A N 1
ATOM 1475 C CA . THR A 1 182 ? 20.571 -2.081 -9.995 1.00 82.69 182 THR A CA 1
ATOM 1476 C C . THR A 1 182 ? 19.367 -2.931 -10.407 1.00 82.69 182 THR A C 1
ATOM 1478 O O . THR A 1 182 ? 18.699 -3.530 -9.561 1.00 82.69 182 THR A O 1
ATOM 1481 N N . LEU A 1 183 ? 19.102 -3.032 -11.714 1.00 78.88 183 LEU A N 1
ATOM 1482 C CA . LEU A 1 183 ? 17.958 -3.787 -12.238 1.00 78.88 183 LEU A CA 1
ATOM 1483 C C . LEU A 1 183 ? 17.926 -5.239 -11.729 1.00 78.88 183 LEU A C 1
ATOM 1485 O O . LEU A 1 183 ? 16.862 -5.753 -11.400 1.00 78.88 183 LEU A O 1
ATOM 1489 N N . GLN A 1 184 ? 19.088 -5.890 -11.635 1.00 76.50 184 GLN A N 1
ATOM 1490 C CA . GLN A 1 184 ? 19.195 -7.257 -11.128 1.00 76.50 184 GLN A CA 1
ATOM 1491 C C . GLN A 1 184 ? 18.795 -7.351 -9.651 1.00 76.50 184 GLN A C 1
ATOM 1493 O O . GLN A 1 184 ? 18.032 -8.240 -9.281 1.00 76.50 184 GLN A O 1
ATOM 1498 N N . LEU A 1 185 ? 19.272 -6.427 -8.811 1.00 78.50 185 LEU A N 1
ATOM 1499 C CA . LEU A 1 185 ? 18.924 -6.406 -7.393 1.00 78.50 185 LEU A CA 1
ATOM 1500 C C . LEU A 1 185 ? 17.439 -6.087 -7.191 1.00 78.50 185 LEU A C 1
ATOM 1502 O O . LEU A 1 185 ? 16.780 -6.759 -6.400 1.00 78.50 185 LEU A O 1
ATOM 1506 N N . ALA A 1 186 ? 16.909 -5.107 -7.929 1.00 81.81 186 ALA A N 1
ATOM 1507 C CA . ALA A 1 186 ? 15.493 -4.754 -7.900 1.00 81.81 186 ALA A CA 1
ATOM 1508 C C . ALA A 1 186 ? 14.613 -5.941 -8.311 1.00 81.81 186 ALA A C 1
ATOM 1510 O O . ALA A 1 186 ? 13.659 -6.259 -7.609 1.00 81.81 186 ALA A O 1
ATOM 1511 N N . ALA A 1 187 ? 14.961 -6.637 -9.398 1.00 85.06 187 ALA A N 1
ATOM 1512 C CA . ALA A 1 187 ? 14.218 -7.801 -9.873 1.00 85.06 187 ALA A CA 1
ATOM 1513 C C . ALA A 1 187 ? 14.235 -8.952 -8.858 1.00 85.06 187 ALA A C 1
ATOM 1515 O O . ALA A 1 187 ? 13.182 -9.505 -8.544 1.00 85.06 187 ALA A O 1
ATOM 1516 N N . SER A 1 188 ? 15.404 -9.285 -8.299 1.00 80.38 188 SER A N 1
ATOM 1517 C CA . SER A 1 188 ? 15.526 -10.342 -7.288 1.00 80.38 188 SER A CA 1
ATOM 1518 C C . SER A 1 188 ? 14.744 -10.017 -6.016 1.00 80.38 188 SER A C 1
ATOM 1520 O O . SER A 1 188 ? 14.049 -10.883 -5.489 1.00 80.38 188 SER A O 1
ATOM 1522 N N . ARG A 1 189 ? 14.813 -8.765 -5.539 1.00 89.00 189 ARG A N 1
ATOM 1523 C CA . ARG A 1 189 ? 14.039 -8.313 -4.374 1.00 89.00 189 ARG A CA 1
ATOM 1524 C C . ARG A 1 189 ? 12.542 -8.328 -4.653 1.00 89.00 189 ARG A C 1
ATOM 1526 O O . ARG A 1 189 ? 11.797 -8.844 -3.833 1.00 89.00 189 ARG A O 1
ATOM 1533 N N . ALA A 1 190 ? 12.109 -7.807 -5.801 1.00 90.88 190 ALA A N 1
ATOM 1534 C CA . ALA A 1 190 ? 10.702 -7.794 -6.188 1.00 90.88 190 ALA A CA 1
ATOM 1535 C C . ALA A 1 190 ? 10.131 -9.211 -6.248 1.00 90.88 190 ALA A C 1
ATOM 1537 O O . ALA A 1 190 ? 9.070 -9.455 -5.685 1.00 90.88 190 ALA A O 1
ATOM 1538 N N . LYS A 1 191 ? 10.868 -10.146 -6.862 1.00 89.56 191 LYS A N 1
ATOM 1539 C CA . LYS A 1 191 ? 10.486 -11.558 -6.910 1.00 89.56 191 LYS A CA 1
ATOM 1540 C C . LYS A 1 191 ? 10.353 -12.141 -5.505 1.00 89.56 191 LYS A C 1
ATOM 1542 O O . LYS A 1 191 ? 9.307 -12.674 -5.178 1.00 89.56 191 LYS A O 1
ATOM 1547 N N . TRP A 1 192 ? 11.379 -12.001 -4.668 1.00 91.38 192 TRP A N 1
ATOM 1548 C CA . TRP A 1 192 ? 11.351 -12.548 -3.311 1.00 91.38 192 TRP A CA 1
ATOM 1549 C C . TRP A 1 192 ? 10.197 -11.982 -2.468 1.00 91.38 192 TRP A C 1
ATOM 1551 O O . TRP A 1 192 ? 9.513 -12.734 -1.777 1.00 91.38 192 TRP A O 1
ATOM 1561 N N . LEU A 1 193 ? 9.943 -10.672 -2.558 1.00 92.25 193 LEU A N 1
ATOM 1562 C CA . LEU A 1 193 ? 8.819 -10.020 -1.881 1.00 92.25 193 LEU A CA 1
ATOM 1563 C C . LEU A 1 193 ? 7.472 -10.545 -2.394 1.00 92.25 193 LEU A C 1
ATOM 1565 O O . LEU A 1 193 ? 6.604 -10.861 -1.587 1.00 92.25 193 LEU A O 1
ATOM 1569 N N . ALA A 1 194 ? 7.307 -10.662 -3.714 1.00 92.56 194 ALA A N 1
ATOM 1570 C CA . ALA A 1 194 ? 6.087 -11.186 -4.320 1.00 92.56 194 ALA A CA 1
ATOM 1571 C C . ALA A 1 194 ? 5.846 -12.655 -3.936 1.00 92.56 194 ALA A C 1
ATOM 1573 O O . ALA A 1 194 ? 4.748 -12.984 -3.499 1.00 92.56 194 ALA A O 1
ATOM 1574 N N . ASP A 1 195 ? 6.875 -13.505 -4.008 1.00 87.31 195 ASP A N 1
ATOM 1575 C CA . ASP A 1 195 ? 6.810 -14.916 -3.608 1.00 87.31 195 ASP A CA 1
ATOM 1576 C C . ASP A 1 195 ? 6.406 -15.047 -2.127 1.00 87.31 195 ASP A C 1
ATOM 1578 O O . ASP A 1 195 ? 5.551 -15.861 -1.784 1.00 87.31 195 ASP A O 1
ATOM 1582 N N . THR A 1 196 ? 6.960 -14.193 -1.257 1.00 89.81 196 THR A N 1
ATOM 1583 C CA . THR A 1 196 ? 6.636 -14.165 0.182 1.00 89.81 196 THR A CA 1
ATOM 1584 C C . THR A 1 196 ? 5.194 -13.724 0.440 1.00 89.81 196 THR A C 1
ATOM 1586 O O . THR A 1 196 ? 4.510 -14.290 1.294 1.00 89.81 196 THR A O 1
ATOM 1589 N N . VAL A 1 197 ? 4.705 -12.721 -0.299 1.00 92.00 197 VAL A N 1
ATOM 1590 C CA . VAL A 1 197 ? 3.295 -12.311 -0.227 1.00 92.00 197 VAL A CA 1
ATOM 1591 C C . VAL A 1 197 ? 2.406 -13.472 -0.657 1.00 92.00 197 VAL A C 1
ATOM 1593 O O . VAL A 1 197 ? 1.511 -13.849 0.092 1.00 92.00 197 VAL A O 1
ATOM 1596 N N . LEU A 1 198 ? 2.681 -14.074 -1.816 1.00 89.50 198 LEU A N 1
ATOM 1597 C CA . LEU A 1 198 ? 1.891 -15.175 -2.367 1.00 89.50 198 LEU A CA 1
ATOM 1598 C C . LEU A 1 198 ? 1.841 -16.387 -1.433 1.00 89.50 198 LEU A C 1
ATOM 1600 O O . LEU A 1 198 ? 0.771 -16.968 -1.274 1.00 89.50 198 LEU A O 1
ATOM 1604 N N . SER A 1 199 ? 2.951 -16.732 -0.770 1.00 90.00 199 SER A N 1
ATOM 1605 C CA . SER A 1 199 ? 2.992 -17.874 0.151 1.00 90.00 199 SER A CA 1
ATOM 1606 C C . SER A 1 199 ? 2.115 -17.701 1.389 1.00 90.00 199 SER A C 1
ATOM 1608 O O . SER A 1 199 ? 1.684 -18.694 1.956 1.00 90.00 199 SER A O 1
ATOM 1610 N N . ALA A 1 200 ? 1.863 -16.462 1.821 1.00 90.62 200 ALA A N 1
ATOM 1611 C CA . ALA A 1 200 ? 1.051 -16.176 3.005 1.00 90.62 200 ALA A CA 1
ATOM 1612 C C . ALA A 1 200 ? -0.395 -15.778 2.662 1.00 90.62 200 ALA A C 1
ATOM 1614 O O . ALA A 1 200 ? -1.273 -15.838 3.521 1.00 90.62 200 ALA A O 1
ATOM 1615 N N . LEU A 1 201 ? -0.651 -15.352 1.421 1.00 88.06 201 LEU A N 1
ATOM 1616 C CA . LEU A 1 201 ? -1.907 -14.724 1.012 1.00 88.06 201 LEU A CA 1
ATOM 1617 C C . LEU A 1 201 ? -3.118 -15.660 1.097 1.00 88.06 201 LEU A C 1
ATOM 1619 O O . LEU A 1 201 ? -4.195 -15.221 1.507 1.00 88.06 201 LEU A O 1
ATOM 1623 N N . GLY A 1 202 ? -2.937 -16.928 0.716 1.00 85.31 202 GLY A N 1
ATOM 1624 C CA . GLY A 1 202 ? -3.995 -17.945 0.751 1.00 85.31 202 GLY A CA 1
ATOM 1625 C C . GLY A 1 202 ? -4.443 -18.303 2.170 1.00 85.31 202 GLY A C 1
ATOM 1626 O O . GLY A 1 202 ? -5.608 -18.620 2.387 1.00 85.31 202 GLY A O 1
ATOM 1627 N N . ASP A 1 203 ? -3.547 -18.149 3.145 1.00 90.50 203 ASP A N 1
ATOM 1628 C CA . ASP A 1 203 ? -3.774 -18.527 4.542 1.00 90.50 203 ASP A CA 1
ATOM 1629 C C . ASP A 1 203 ? -4.184 -17.335 5.425 1.00 90.50 203 ASP A C 1
ATOM 1631 O O . ASP A 1 203 ? -4.151 -17.405 6.660 1.00 90.50 203 ASP A O 1
ATOM 1635 N N . VAL A 1 204 ? -4.542 -16.196 4.827 1.00 91.62 204 VAL A N 1
ATOM 1636 C CA . VAL A 1 204 ? -5.024 -15.039 5.585 1.00 91.62 204 VAL A CA 1
ATOM 1637 C C . VAL A 1 204 ? -6.433 -15.321 6.114 1.00 91.62 204 VAL A C 1
ATOM 1639 O O . VAL A 1 204 ? -7.390 -15.439 5.350 1.00 91.62 204 VAL A O 1
ATOM 1642 N N . ASN A 1 205 ? -6.593 -15.345 7.441 1.00 93.56 205 ASN A N 1
ATOM 1643 C CA . ASN A 1 205 ? -7.898 -15.469 8.098 1.00 93.56 205 ASN A CA 1
ATOM 1644 C C . ASN A 1 205 ? -8.713 -14.162 8.006 1.00 93.56 205 ASN A C 1
ATOM 1646 O O . ASN A 1 205 ? -8.870 -13.430 8.985 1.00 93.56 205 ASN A O 1
ATOM 1650 N N . ILE A 1 206 ? -9.246 -13.869 6.816 1.00 92.94 206 ILE A N 1
ATOM 1651 C CA . ILE A 1 206 ? -10.041 -12.658 6.562 1.00 92.94 206 ILE A CA 1
ATOM 1652 C C . ILE A 1 206 ? -11.293 -12.603 7.431 1.00 92.94 206 ILE A C 1
ATOM 1654 O O . ILE A 1 206 ? -11.632 -11.533 7.922 1.00 92.94 206 ILE A O 1
ATOM 1658 N N . LYS A 1 207 ? -11.983 -13.732 7.628 1.00 93.12 207 LYS A N 1
ATOM 1659 C CA . LYS A 1 207 ? -13.241 -13.763 8.390 1.00 93.12 207 LYS A CA 1
ATOM 1660 C C . LYS A 1 207 ? -13.015 -13.373 9.848 1.00 93.12 207 LYS A C 1
ATOM 1662 O O . LYS A 1 207 ? -13.715 -12.501 10.350 1.00 93.12 207 LYS A O 1
ATOM 1667 N N . GLY A 1 208 ? -12.000 -13.955 10.489 1.00 94.88 208 GLY A N 1
ATOM 1668 C CA . GLY A 1 208 ? -11.630 -13.586 11.855 1.00 94.88 208 GLY A CA 1
ATOM 1669 C C . GLY A 1 208 ? -11.196 -12.122 11.958 1.00 94.88 208 GLY A C 1
ATOM 1670 O O . GLY A 1 208 ? -11.620 -11.415 12.870 1.00 94.88 208 GLY A O 1
ATOM 1671 N N . LEU A 1 209 ? -10.424 -11.633 10.980 1.00 95.62 209 LEU A N 1
ATOM 1672 C CA . LEU A 1 209 ? -10.013 -10.228 10.931 1.00 95.62 209 LEU A CA 1
ATOM 1673 C C . LEU A 1 209 ? -11.216 -9.279 10.765 1.00 95.62 209 LEU A C 1
ATOM 1675 O O . LEU A 1 209 ? -11.280 -8.238 11.417 1.00 95.62 209 LEU A O 1
ATOM 1679 N N . GLU A 1 210 ? -12.188 -9.638 9.922 1.00 96.44 210 GLU A N 1
ATOM 1680 C CA . GLU A 1 210 ? -13.424 -8.878 9.711 1.00 96.44 210 GLU A CA 1
ATOM 1681 C C . GLU A 1 210 ? -14.285 -8.843 10.981 1.00 96.44 210 GLU A C 1
ATOM 1683 O O . GLU A 1 210 ? -14.830 -7.796 11.333 1.00 96.44 210 GLU A O 1
ATOM 1688 N N . GLU A 1 211 ? -14.411 -9.965 11.689 1.00 96.19 211 GLU A N 1
ATOM 1689 C CA . GLU A 1 211 ? -15.143 -10.050 12.957 1.00 96.19 211 GLU A CA 1
ATOM 1690 C C . GLU A 1 211 ? -14.509 -9.174 14.040 1.00 96.19 211 GLU A C 1
ATOM 1692 O O . GLU A 1 211 ? -15.210 -8.376 14.670 1.00 96.19 211 GLU A O 1
ATOM 1697 N N . ALA A 1 212 ? -13.184 -9.238 14.194 1.00 96.19 212 ALA A N 1
ATOM 1698 C CA . ALA A 1 212 ? -12.449 -8.361 15.101 1.00 96.19 212 ALA A CA 1
ATOM 1699 C C . ALA A 1 212 ? -12.622 -6.879 14.717 1.00 96.19 212 ALA A C 1
ATOM 1701 O O . ALA A 1 212 ? -12.867 -6.021 15.574 1.00 96.19 212 ALA A O 1
ATOM 1702 N N . TRP A 1 213 ? -12.575 -6.570 13.417 1.00 97.44 213 TRP A N 1
ATOM 1703 C CA . TRP A 1 213 ? -12.794 -5.217 12.917 1.00 97.44 213 TRP A CA 1
ATOM 1704 C C . TRP A 1 213 ? -14.221 -4.711 13.152 1.00 97.44 213 TRP A C 1
ATOM 1706 O O . TRP A 1 213 ? -14.384 -3.542 13.491 1.00 97.44 213 TRP A O 1
ATOM 1716 N N . LYS A 1 214 ? -15.266 -5.537 13.014 1.00 96.81 214 LYS A N 1
ATOM 1717 C CA . LYS A 1 214 ? -16.673 -5.109 13.178 1.00 96.81 214 LYS A CA 1
ATOM 1718 C C . LYS A 1 214 ? -16.924 -4.436 14.525 1.00 96.81 214 LYS A C 1
ATOM 1720 O O . LYS A 1 214 ? -17.552 -3.374 14.563 1.00 96.81 214 LYS A O 1
ATOM 1725 N N . THR A 1 215 ? -16.392 -5.004 15.603 1.00 95.44 215 THR A N 1
ATOM 1726 C CA . THR A 1 215 ? -16.497 -4.432 16.954 1.00 95.44 215 THR A CA 1
ATOM 1727 C C . THR A 1 215 ? -15.826 -3.056 17.027 1.00 95.44 215 THR A C 1
ATOM 1729 O O . THR A 1 215 ? -16.420 -2.091 17.514 1.00 95.44 215 THR A O 1
ATOM 1732 N N . LEU A 1 216 ? -14.624 -2.920 16.458 1.00 97.00 216 LEU A N 1
ATOM 1733 C CA . LEU A 1 216 ? -13.909 -1.639 16.394 1.00 97.00 216 LEU A CA 1
ATOM 1734 C C . LEU A 1 216 ? -14.599 -0.623 15.483 1.00 97.00 216 LEU A C 1
ATOM 1736 O O . LEU A 1 216 ? -14.683 0.552 15.828 1.00 97.00 216 LEU A O 1
ATOM 1740 N N . SER A 1 217 ? -15.147 -1.062 14.354 1.00 97.75 217 SER A N 1
ATOM 1741 C CA . SER A 1 217 ? -15.892 -0.237 13.405 1.00 97.75 217 SER A CA 1
ATOM 1742 C C . SER A 1 217 ? -17.125 0.379 14.076 1.00 97.75 217 SER A C 1
ATOM 1744 O O . SER A 1 217 ? -17.385 1.579 13.940 1.00 97.75 217 SER A O 1
ATOM 1746 N N . GLN A 1 218 ? -17.858 -0.394 14.882 1.00 97.62 218 GLN A N 1
ATOM 1747 C CA . GLN A 1 218 ? -18.976 0.131 15.67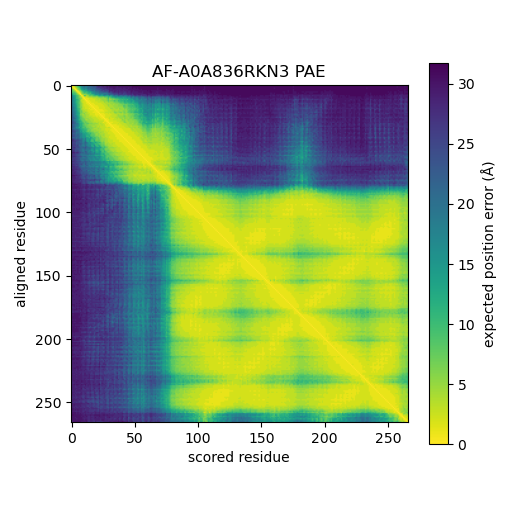2 1.00 97.62 218 GLN A CA 1
ATOM 1748 C C . GLN A 1 218 ? -18.515 1.171 16.700 1.00 97.62 218 GLN A C 1
ATOM 1750 O O . GLN A 1 218 ? -19.086 2.266 16.751 1.00 97.62 218 GLN A O 1
ATOM 1755 N N . ARG A 1 219 ? -17.450 0.873 17.457 1.00 97.38 219 ARG A N 1
ATOM 1756 C CA . ARG A 1 219 ? -16.859 1.792 18.447 1.00 97.38 219 ARG A CA 1
ATOM 1757 C C . ARG A 1 219 ? -16.396 3.104 17.803 1.00 97.38 219 ARG A C 1
ATOM 1759 O O . ARG A 1 219 ? -16.783 4.181 18.252 1.00 97.38 219 ARG A O 1
ATOM 1766 N N . LEU A 1 220 ? -15.689 3.025 16.675 1.00 97.69 220 LEU A N 1
ATOM 1767 C CA . LEU A 1 220 ? -15.300 4.170 15.845 1.00 97.69 220 LEU A CA 1
ATOM 1768 C C . LEU A 1 220 ? -16.515 4.986 15.390 1.00 97.69 220 LEU A C 1
ATOM 1770 O O . LEU A 1 220 ? -16.483 6.212 15.415 1.00 97.69 220 LEU A O 1
ATOM 1774 N N . GLY A 1 221 ? -17.614 4.330 15.009 1.00 97.38 221 GLY A N 1
ATOM 1775 C CA . GLY A 1 221 ? -18.857 5.009 14.642 1.00 97.38 221 GLY A CA 1
ATOM 1776 C C . GLY A 1 221 ? -19.469 5.821 15.789 1.00 97.38 221 GLY A C 1
ATOM 1777 O O . GLY A 1 221 ? -20.007 6.906 15.555 1.00 97.38 221 GLY A O 1
ATOM 1778 N N . ILE A 1 222 ? -19.378 5.326 17.025 1.00 97.81 222 ILE A N 1
ATOM 1779 C CA . ILE A 1 222 ? -19.813 6.051 18.229 1.00 97.81 222 ILE A CA 1
ATOM 1780 C C . ILE A 1 222 ? -18.868 7.223 18.507 1.00 97.81 222 ILE A C 1
ATOM 1782 O O . ILE A 1 222 ? -19.338 8.344 18.712 1.00 97.81 222 ILE A O 1
ATOM 1786 N N . PHE A 1 223 ? -17.556 6.988 18.450 1.00 97.69 223 PHE A N 1
ATOM 1787 C CA . PHE A 1 223 ? -16.531 8.016 18.630 1.00 97.69 223 PHE A CA 1
ATOM 1788 C C . PHE A 1 223 ? -16.704 9.181 17.648 1.00 97.69 223 PHE A C 1
ATOM 1790 O O . PHE A 1 223 ? -16.805 10.330 18.072 1.00 97.69 223 PHE A O 1
ATOM 1797 N N . VAL A 1 224 ? -16.851 8.898 16.350 1.00 97.56 224 VAL A N 1
ATOM 1798 C CA . VAL A 1 224 ? -17.088 9.914 15.309 1.00 97.56 224 VAL A CA 1
ATOM 1799 C C . VAL A 1 224 ? -18.328 10.751 15.621 1.00 97.56 224 VAL A C 1
ATOM 1801 O O . VAL A 1 224 ? -18.286 11.976 15.545 1.00 97.56 224 VAL A O 1
ATOM 1804 N N . LYS A 1 225 ? -19.442 10.114 16.013 1.00 97.00 225 LYS A N 1
ATOM 1805 C CA . LYS A 1 225 ? -20.663 10.842 16.395 1.00 97.00 225 LYS A CA 1
ATOM 1806 C C . LYS A 1 225 ? -20.433 11.751 17.601 1.00 97.00 225 LYS A C 1
ATOM 1808 O O . LYS A 1 225 ? -21.034 12.819 17.655 1.00 97.00 225 LYS A O 1
ATOM 1813 N N . ARG A 1 226 ? -19.605 11.332 18.561 1.00 96.06 226 ARG A N 1
ATOM 1814 C CA . ARG A 1 226 ? -19.262 12.131 19.744 1.00 96.06 226 ARG A CA 1
ATOM 1815 C C . ARG A 1 226 ? -18.408 13.340 19.367 1.00 96.06 226 ARG A C 1
ATOM 1817 O O . ARG A 1 226 ? -18.760 14.448 19.750 1.00 96.06 226 ARG A O 1
ATOM 1824 N N . VAL A 1 227 ? -17.362 13.142 18.563 1.00 95.69 227 VAL A N 1
ATOM 1825 C CA . VAL A 1 227 ? -16.503 14.226 18.053 1.00 95.69 227 VAL A CA 1
ATOM 1826 C C . VAL A 1 227 ? -17.316 15.246 17.255 1.00 95.69 227 VAL A C 1
ATOM 1828 O O . VAL A 1 227 ? -17.210 16.439 17.506 1.00 95.69 227 VAL A O 1
ATOM 1831 N N . ASN A 1 228 ? -18.184 14.793 16.348 1.00 94.62 228 ASN A N 1
ATOM 1832 C CA . ASN A 1 228 ? -18.965 15.695 15.495 1.00 94.62 228 ASN A CA 1
ATOM 1833 C C . ASN A 1 228 ? -20.085 16.437 16.248 1.00 94.62 228 ASN A C 1
ATOM 1835 O O . ASN A 1 228 ? -20.649 17.388 15.715 1.00 94.62 228 ASN A O 1
ATOM 1839 N N . ARG A 1 229 ? -20.441 15.996 17.461 1.00 95.06 229 ARG A N 1
ATOM 1840 C CA . ARG A 1 229 ? -21.404 16.679 18.343 1.00 95.06 229 ARG A CA 1
ATOM 1841 C C . ARG A 1 229 ? -20.737 17.610 19.353 1.00 95.06 229 ARG A C 1
ATOM 1843 O O . ARG A 1 229 ? -21.449 18.354 20.019 1.00 95.06 229 ARG A O 1
ATOM 1850 N N . SER A 1 230 ? -19.417 17.544 19.506 1.00 93.88 230 SER A N 1
ATOM 1851 C CA . SER A 1 230 ? -18.679 18.418 20.411 1.00 93.88 230 SER A CA 1
ATOM 1852 C C . SER A 1 230 ? -18.140 19.642 19.677 1.00 93.88 230 SER A C 1
ATOM 1854 O O . SER A 1 230 ? -18.135 19.714 18.448 1.00 93.88 230 SER A O 1
ATOM 1856 N N . GLU A 1 231 ? -17.629 20.611 20.434 1.00 93.31 231 GLU A N 1
ATOM 1857 C CA . GLU A 1 231 ? -16.999 21.809 19.869 1.00 93.31 231 GLU A CA 1
ATOM 1858 C C . GLU A 1 231 ? -15.704 21.499 19.091 1.00 93.31 231 GLU A C 1
ATOM 1860 O O . GLU A 1 231 ? -15.186 22.373 18.393 1.00 93.31 231 GLU A O 1
ATOM 1865 N N . LEU A 1 232 ? -15.190 20.259 19.155 1.00 91.50 232 LEU A N 1
ATOM 1866 C CA . LEU A 1 232 ? -14.021 19.823 18.383 1.00 91.50 232 LEU A CA 1
ATOM 1867 C C . LEU A 1 232 ? -14.212 19.972 16.879 1.00 91.50 232 LEU A C 1
ATOM 1869 O O . LEU A 1 232 ? -13.234 20.241 16.184 1.00 91.50 232 LEU A O 1
ATOM 1873 N N . VAL A 1 233 ? -15.445 19.834 16.387 1.00 93.25 233 VAL A N 1
ATOM 1874 C CA . VAL A 1 233 ? -15.756 19.971 14.957 1.00 93.25 233 VAL A CA 1
ATOM 1875 C C . VAL A 1 233 ? -15.348 21.343 14.401 1.00 93.25 233 VAL A C 1
ATOM 1877 O O . VAL A 1 233 ? -15.009 21.461 13.228 1.00 93.25 233 VAL A O 1
ATOM 1880 N N . ASN A 1 234 ? -15.291 22.371 15.254 1.00 91.00 234 ASN A N 1
ATOM 1881 C CA . ASN A 1 234 ? -14.913 23.729 14.861 1.00 91.00 234 ASN A CA 1
ATOM 1882 C C . ASN A 1 234 ? -13.395 23.920 14.716 1.00 91.00 234 ASN A C 1
ATOM 1884 O O . ASN A 1 234 ? -12.952 24.910 14.140 1.00 91.00 234 ASN A O 1
ATOM 1888 N N . VAL A 1 235 ? -12.590 23.004 15.264 1.00 90.62 235 VAL A N 1
ATOM 1889 C CA . VAL A 1 235 ? -11.122 23.127 15.325 1.00 90.62 235 VAL A CA 1
ATOM 1890 C C . VAL A 1 235 ? -10.386 21.945 14.693 1.00 90.62 235 VAL A C 1
ATOM 1892 O O . VAL A 1 235 ? -9.177 22.021 14.481 1.00 90.62 235 VAL A O 1
ATOM 1895 N N . SER A 1 236 ? -11.083 20.848 14.387 1.00 91.44 236 SER A N 1
ATOM 1896 C CA . SER A 1 236 ? -10.517 19.693 13.698 1.00 91.44 236 SER A CA 1
ATOM 1897 C C . SER A 1 236 ? -11.574 18.906 12.926 1.00 91.44 236 SER A C 1
ATOM 1899 O O . SER A 1 236 ? -12.639 18.591 13.446 1.00 91.44 236 SER A O 1
ATOM 1901 N N . SER A 1 237 ? -11.222 18.481 11.711 1.00 94.00 237 SER A N 1
ATOM 1902 C CA . SER A 1 237 ? -12.007 17.542 10.897 1.00 94.00 237 SER A CA 1
ATOM 1903 C C . SER A 1 237 ? -11.665 16.065 11.149 1.00 94.00 237 SER A C 1
ATOM 1905 O O . SER A 1 237 ? -11.931 15.206 10.310 1.00 94.00 237 SER A O 1
ATOM 1907 N N . VAL A 1 238 ? -11.064 15.742 12.301 1.00 95.31 238 VAL A N 1
ATOM 1908 C CA . VAL A 1 238 ? -10.682 14.363 12.667 1.00 95.31 238 VAL A CA 1
ATOM 1909 C C . VAL A 1 238 ? -11.868 13.398 12.687 1.00 95.31 238 VAL A C 1
ATOM 1911 O O . VAL A 1 238 ? -11.725 12.260 12.255 1.00 95.31 238 VAL A O 1
ATOM 1914 N N . GLY A 1 239 ? -13.056 13.840 13.110 1.00 95.19 239 GLY A N 1
ATOM 1915 C CA . GLY A 1 239 ? -14.254 12.996 13.082 1.00 95.19 239 GLY A CA 1
ATOM 1916 C C . GLY A 1 239 ? -14.612 12.539 11.664 1.00 95.19 239 GLY A C 1
ATOM 1917 O O . GLY A 1 239 ? -14.846 11.351 11.437 1.00 95.19 239 GLY A O 1
ATOM 1918 N N . ASP A 1 240 ? -14.566 13.450 10.691 1.00 96.31 240 ASP A N 1
ATOM 1919 C CA . ASP A 1 240 ? -14.869 13.139 9.292 1.00 96.31 240 ASP A CA 1
ATOM 1920 C C . ASP A 1 240 ? -13.769 12.294 8.637 1.00 96.31 240 ASP A C 1
ATOM 1922 O O . ASP A 1 240 ? -14.070 11.309 7.965 1.00 96.31 240 ASP A O 1
ATOM 1926 N N . ARG A 1 241 ? -12.490 12.587 8.900 1.00 97.50 241 ARG A N 1
ATOM 1927 C CA . ARG A 1 241 ? -11.380 11.770 8.378 1.00 97.50 241 ARG A CA 1
ATOM 1928 C C . ARG A 1 241 ? -11.403 10.343 8.922 1.00 97.50 241 ARG A C 1
ATOM 1930 O O . ARG A 1 241 ? -11.302 9.390 8.150 1.00 97.50 241 ARG A O 1
ATOM 1937 N N . VAL A 1 242 ? -11.600 10.173 10.231 1.00 97.50 242 VAL A N 1
ATOM 1938 C CA . VAL A 1 242 ? -11.717 8.847 10.861 1.00 97.50 242 VAL A CA 1
ATOM 1939 C C . VAL A 1 242 ? -12.922 8.084 10.304 1.00 97.50 242 VAL A C 1
ATOM 1941 O O . VAL A 1 242 ? -12.821 6.884 10.040 1.00 97.50 242 VAL A O 1
ATOM 1944 N N . LYS A 1 243 ? -14.047 8.768 10.059 1.00 97.94 243 LYS A N 1
ATOM 1945 C CA . LYS A 1 243 ? -15.218 8.183 9.394 1.00 97.94 243 LYS A CA 1
ATOM 1946 C C . LYS A 1 243 ? -14.882 7.679 7.991 1.00 97.94 243 LYS A C 1
ATOM 1948 O O . LYS A 1 243 ? -15.258 6.555 7.658 1.00 97.94 243 LYS A O 1
ATOM 1953 N N . ASP A 1 244 ? -14.172 8.471 7.196 1.00 98.06 244 ASP A N 1
ATOM 1954 C CA . ASP A 1 244 ? -13.789 8.105 5.831 1.00 98.06 244 ASP A CA 1
ATOM 1955 C C . ASP A 1 244 ? -12.833 6.909 5.811 1.00 98.06 244 ASP A C 1
ATOM 1957 O O . ASP A 1 244 ? -13.026 5.971 5.032 1.00 98.06 244 ASP A O 1
ATOM 1961 N N . PHE A 1 245 ? -11.823 6.894 6.688 1.00 98.38 245 PHE A N 1
ATOM 1962 C CA . PHE A 1 245 ? -10.907 5.758 6.813 1.00 98.38 245 PHE A CA 1
ATOM 1963 C C . PHE A 1 245 ? -11.650 4.490 7.230 1.00 98.38 245 PHE A C 1
ATOM 1965 O O . PHE A 1 245 ? -11.507 3.460 6.571 1.00 98.38 245 PHE A O 1
ATOM 1972 N N . LYS A 1 246 ? -12.519 4.574 8.244 1.00 97.88 246 LYS A N 1
ATOM 1973 C CA . LYS A 1 246 ? -13.382 3.463 8.667 1.00 97.88 246 LYS A CA 1
ATOM 1974 C C . LYS A 1 246 ? -14.207 2.917 7.498 1.00 97.88 246 LYS A C 1
ATOM 1976 O O . LYS A 1 246 ? -14.216 1.713 7.267 1.00 97.88 246 LYS A O 1
ATOM 1981 N N . GLN A 1 247 ? -14.882 3.786 6.744 1.00 98.06 247 GLN A N 1
ATOM 1982 C CA . GLN A 1 247 ? -15.707 3.371 5.605 1.00 98.06 247 GLN A CA 1
ATOM 1983 C C . GLN A 1 247 ? -14.891 2.684 4.506 1.00 98.06 247 GLN A C 1
ATOM 1985 O O . GLN A 1 247 ? -15.377 1.739 3.884 1.00 98.06 247 GLN A O 1
ATOM 1990 N N . LYS A 1 248 ? -13.653 3.130 4.265 1.00 98.19 248 LYS A N 1
ATOM 1991 C CA . LYS A 1 248 ? -12.745 2.469 3.318 1.00 98.19 248 LYS A CA 1
ATOM 1992 C C . LYS A 1 248 ? -12.370 1.063 3.781 1.00 98.19 248 LYS A C 1
ATOM 1994 O O . LYS A 1 248 ? -12.384 0.160 2.950 1.00 98.19 248 LYS A O 1
ATOM 1999 N N . VAL A 1 249 ? -12.112 0.865 5.077 1.00 97.94 249 VAL A N 1
ATOM 2000 C CA . VAL A 1 249 ? -11.867 -0.471 5.647 1.00 97.94 249 VAL A CA 1
ATOM 2001 C C . VAL A 1 249 ? -13.106 -1.360 5.502 1.00 97.94 249 VAL A C 1
ATOM 2003 O O . VAL A 1 249 ? -13.009 -2.453 4.949 1.00 97.94 249 VAL A O 1
ATOM 2006 N N . ASP A 1 250 ? -14.285 -0.875 5.909 1.00 97.56 250 ASP A N 1
ATOM 2007 C CA . ASP A 1 250 ? -15.544 -1.630 5.795 1.00 97.56 250 ASP A CA 1
ATOM 2008 C C . ASP A 1 250 ? -15.820 -2.047 4.339 1.00 97.56 250 ASP A C 1
ATOM 2010 O O . ASP A 1 250 ? -16.175 -3.192 4.054 1.00 97.56 250 ASP A O 1
ATOM 2014 N N . LYS A 1 251 ? -15.619 -1.121 3.391 1.00 97.12 251 LYS A N 1
ATOM 2015 C CA . LYS A 1 251 ? -15.781 -1.385 1.958 1.00 97.12 251 LYS A CA 1
ATOM 2016 C C . LYS A 1 251 ? -14.756 -2.394 1.443 1.00 97.12 251 LYS A C 1
ATOM 2018 O O . LYS A 1 251 ? -15.098 -3.205 0.589 1.00 97.12 251 LYS A O 1
ATOM 2023 N N . ALA A 1 252 ? -13.518 -2.349 1.929 1.00 96.62 252 ALA A N 1
ATOM 2024 C CA . ALA A 1 252 ? -12.483 -3.293 1.533 1.00 96.62 252 ALA A CA 1
ATOM 2025 C C . ALA A 1 252 ? -12.826 -4.724 1.976 1.00 96.62 252 ALA A C 1
ATOM 2027 O O . ALA A 1 252 ? -12.769 -5.625 1.142 1.00 96.62 252 ALA A O 1
ATOM 2028 N N . PHE A 1 253 ? -13.300 -4.927 3.210 1.00 96.06 253 PHE A N 1
ATOM 2029 C CA . PHE A 1 253 ? -13.821 -6.231 3.646 1.00 96.06 253 PHE A CA 1
ATOM 2030 C C . PHE A 1 253 ? -15.009 -6.697 2.793 1.00 96.06 253 PHE A C 1
ATOM 2032 O O . PHE A 1 253 ? -15.033 -7.835 2.325 1.00 96.06 253 PHE A O 1
ATOM 2039 N N . ALA A 1 254 ? -15.958 -5.800 2.505 1.00 93.62 254 ALA A N 1
ATOM 2040 C CA . ALA A 1 254 ? -17.107 -6.106 1.651 1.00 93.62 254 ALA A CA 1
ATOM 2041 C C . ALA A 1 254 ? -16.733 -6.417 0.190 1.00 93.62 254 ALA A C 1
ATOM 2043 O O . ALA A 1 254 ? -17.506 -7.061 -0.520 1.00 93.62 254 ALA A O 1
ATOM 2044 N N . ASN A 1 255 ? -15.585 -5.931 -0.285 1.00 92.38 255 ASN A N 1
ATOM 2045 C CA . ASN A 1 255 ? -15.055 -6.289 -1.594 1.00 92.38 255 ASN A CA 1
ATOM 2046 C C . ASN A 1 255 ? -14.393 -7.666 -1.547 1.00 92.38 255 ASN A C 1
ATOM 2048 O O . ASN A 1 255 ? -14.663 -8.476 -2.425 1.00 92.38 255 ASN A O 1
ATOM 2052 N N . ILE A 1 256 ? -13.582 -7.946 -0.521 1.00 90.69 256 ILE A N 1
ATOM 2053 C CA . ILE A 1 256 ? -12.892 -9.234 -0.373 1.00 90.69 256 ILE A CA 1
ATOM 2054 C C . ILE A 1 256 ? -13.886 -10.394 -0.329 1.00 90.69 256 ILE A C 1
ATOM 2056 O O . ILE A 1 256 ? -13.671 -11.398 -0.998 1.00 90.69 256 ILE A O 1
ATOM 2060 N N . SER A 1 257 ? -15.007 -10.246 0.379 1.00 84.25 257 SER A N 1
ATOM 2061 C CA . SER A 1 257 ? -16.031 -11.296 0.466 1.00 84.25 257 SER A CA 1
ATOM 2062 C C . SER A 1 257 ? -16.697 -11.649 -0.871 1.00 84.25 257 SER A C 1
ATOM 2064 O O . SER A 1 257 ? -17.350 -12.686 -0.968 1.00 84.25 257 SER A O 1
ATOM 2066 N N . LYS A 1 258 ? -16.534 -10.810 -1.903 1.00 86.38 258 LYS A N 1
ATOM 2067 C CA . LYS A 1 258 ? -17.032 -11.047 -3.268 1.00 86.38 258 LYS A CA 1
ATOM 2068 C C . LYS A 1 258 ? -15.974 -11.637 -4.201 1.00 86.38 258 LYS A C 1
ATOM 2070 O O . LYS A 1 258 ? -16.316 -12.012 -5.319 1.00 86.38 258 LYS A O 1
ATOM 2075 N N . LEU A 1 259 ? -14.712 -11.664 -3.781 1.00 85.25 259 LEU A N 1
ATOM 2076 C CA . LEU A 1 259 ? -13.596 -12.146 -4.587 1.00 85.25 259 LEU A CA 1
ATOM 2077 C C . LEU A 1 259 ? -13.362 -13.634 -4.332 1.00 85.25 259 LEU A C 1
ATOM 2079 O O . LEU A 1 259 ? -13.492 -14.117 -3.208 1.00 85.25 259 LEU A O 1
ATOM 2083 N N . ASN A 1 260 ? -12.976 -14.353 -5.384 1.00 74.62 260 ASN A N 1
ATOM 2084 C CA . ASN A 1 260 ? -12.506 -15.726 -5.278 1.00 74.62 260 ASN A CA 1
ATOM 2085 C C . ASN A 1 260 ? -10.975 -15.739 -5.385 1.00 74.62 260 ASN A C 1
ATOM 2087 O O . ASN A 1 260 ? -10.427 -15.533 -6.466 1.00 74.62 260 ASN A O 1
ATOM 2091 N N . ILE A 1 261 ? -10.296 -15.981 -4.263 1.00 69.12 261 ILE A N 1
ATOM 2092 C CA . ILE A 1 261 ? -8.828 -15.951 -4.154 1.00 69.12 261 ILE A CA 1
ATOM 2093 C C . ILE A 1 261 ? -8.171 -16.903 -5.165 1.00 69.12 261 ILE A C 1
ATOM 2095 O O . ILE A 1 261 ? -7.209 -16.524 -5.828 1.00 69.12 261 ILE A O 1
ATOM 2099 N N . ASP A 1 262 ? -8.739 -18.096 -5.362 1.00 66.25 262 ASP A N 1
ATOM 2100 C CA . ASP A 1 262 ? -8.187 -19.119 -6.261 1.00 66.25 262 ASP A CA 1
ATOM 2101 C C . ASP A 1 262 ? -8.302 -18.748 -7.748 1.00 66.25 262 ASP A C 1
ATOM 2103 O O . ASP A 1 262 ? -7.631 -19.339 -8.598 1.00 66.25 262 ASP A O 1
ATOM 2107 N N . GLN A 1 263 ? -9.183 -17.801 -8.085 1.00 65.81 263 GLN A N 1
ATOM 2108 C CA . GLN A 1 263 ? -9.317 -17.258 -9.439 1.00 65.81 263 GLN A CA 1
ATOM 2109 C C . GLN A 1 263 ? -8.430 -16.029 -9.657 1.00 65.81 263 GLN A C 1
ATOM 2111 O O . GLN A 1 263 ? -7.989 -15.808 -10.777 1.00 65.81 263 GLN A O 1
ATOM 2116 N N . GLU A 1 264 ? -8.148 -15.263 -8.603 1.00 63.94 264 GLU A N 1
ATOM 2117 C CA . GLU A 1 264 ? -7.342 -14.033 -8.651 1.00 63.94 264 GLU A CA 1
ATOM 2118 C C . GLU A 1 264 ? -5.823 -14.296 -8.622 1.00 63.94 264 GLU A C 1
ATOM 2120 O O . GLU A 1 264 ? -5.040 -13.411 -8.959 1.00 63.94 264 GLU A O 1
ATOM 2125 N N . LEU A 1 265 ? -5.393 -15.498 -8.213 1.00 60.00 265 LEU A N 1
ATOM 2126 C CA . LEU A 1 265 ? -3.977 -15.894 -8.114 1.00 60.00 265 LEU A CA 1
ATOM 2127 C C . LEU A 1 265 ? -3.480 -16.792 -9.262 1.00 60.00 265 LEU A C 1
ATOM 2129 O O . LEU A 1 265 ? -2.355 -17.290 -9.193 1.00 60.00 265 LEU A O 1
ATOM 2133 N N . LYS A 1 266 ? -4.300 -17.007 -10.299 1.00 54.38 266 LYS A N 1
ATOM 2134 C CA . LYS A 1 266 ? -3.932 -17.722 -11.535 1.00 54.38 266 LYS A CA 1
ATOM 2135 C C . LYS A 1 266 ? -3.507 -16.754 -12.631 1.00 54.38 266 LYS A C 1
ATOM 2137 O O . LYS A 1 266 ? -2.557 -17.110 -13.361 1.00 54.38 266 LYS A O 1
#